Protein 1LV7 (pdb70)

GO terms:
  GO:0005886 plasma membrane (C, EXP)
  GO:0005515 protein binding (F, IPI)
  GO:0008270 zinc ion binding (F, IDA)
  GO:0004176 ATP-dependent peptidase activity (F, IDA)
  GO:0004222 metalloendopeptidase activity (F, IDA)
  GO:0006508 proteolysis (P, IDA)
  GO:0006508 proteolysis (P, EXP)
  GO:0006508 proteolysis (P, IMP)
  GO:0098796 membrane protein complex (C, IPI)

Radius of gyration: 20.51 Å; Cα contacts (8 Å, |Δi|>4): 452; chains: 1; bounding box: 36×56×59 Å

Solvent-accessible surface area: 13512 Å² total; per-residue (Å²): 119,35,74,78,51,152,148,105,18,33,43,99,86,9,22,4,32,84,142,7,33,135,109,0,48,82,3,9,79,1,2,137,88,18,103,146,72,184,58,2,28,0,0,0,0,24,5,34,113,25,6,27,28,52,64,0,0,64,0,0,2,4,40,7,158,21,39,8,12,20,0,37,6,20,84,129,149,172,131,30,54,8,11,4,28,64,86,0,106,78,14,0,99,86,0,67,153,38,32,46,0,0,0,3,2,56,128,2,60,14,3,0,123,107,90,25,104,82,162,44,23,50,174,43,80,84,46,55,0,5,67,23,3,8,82,21,0,73,47,18,145,16,99,36,0,3,0,0,0,0,20,2,51,146,16,126,98,4,33,86,31,1,46,145,112,8,38,3,65,65,89,10,107,1,35,83,22,93,76,180,10,18,44,68,7,0,111,82,66,8,212,222,34,67,68,13,144,84,27,56,9,37,88,2,0,186,37,0,92,45,9,2,18,54,54,0,28,76,0,5,88,32,0,34,100,47,4,70,191,35,140,115,209,47,5,24,42,73,11,4,106,95,0,33,84,109,39,99,164,68,203

Foldseek 3Di:
DKDWDPDAAAVVNAQFQPVLLVVCPVLLVCQLAVVPCVFAQEEEAAEDPFLCRVSVVSRSCRSNVFIEMEDEQPPDDPDRQGDAQVVLVVNLVVNLVRPPYEYEYPPLCQLQADDDPPPDDPPRRSRRRSVNLLVSLVPDPRSSNYYYYYYDNCVPNGNCSQCDPSHHVHYGYSYADALVSQLRLLCVLCVPAAADPQDDSSVLSVVDPPQHSRSSNQLSVQQSVVCVVVPHRHRYVVSSVVSSVVSVVVD

Secondary structure (DSSP, 8-state):
-EEE-SS---GGGS-S-HHHHHHTHHHHHHHH-GGG-----EEEEE--TTS-HHHHHHHHHHHHT--EEEE-S-SSTTS-----HHHHHHHHHHHHTT-SEEEEETTHHHHT---STTS--TT-HHHHHHHHHHHHHHT--SSS-EEEEEEES-TTTS-GGGGSTTSS-EEEE-----HHHHHHHHHHHHTTS-B-TT--HHHHHHT-TT--HHHHHHHHHHHHHHHHHTT-SSB-HHHHHHHHHHHTT--

Sequence (251 aa):
MLTEDQIKTTFADVAGCDEAKEEVAELVEYLREPSRFKIPKGVLMVGPPGTGKTLLAKAIAGEAKVPFFTISGSDFVEMFVGVGASR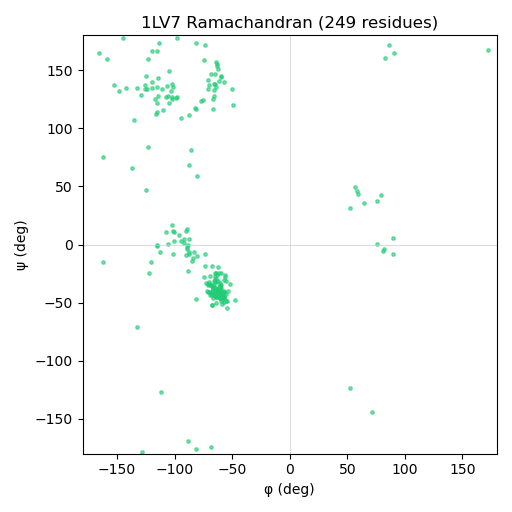VRDMFEQAKKAAPCIIFIDEIDAVGRQRGAGLGGGHDEREQTLNQMLVEMDGFEGNEGIIVIAATNRPDVLDPALLRPGRFDRQVVVGLPDVRGREQILKVHMRRVPLAPDIDAAIIARGTPGFSGADLANLVNEAALFAARGNKRVVSMVEFEKAKDKIMMGL

InterPro domains:
  IPR000642 Peptidase M41 [PF01434] (401-591)
  IPR003593 AAA+ ATPase domain [SM00382] (184-323)
  IPR003959 ATPase, AAA-type, core [PF00004] (188-320)
  IPR003960 ATPase, AAA-type, conserved site [PS00674] (291-309)
  IPR005936 ATP-dependent zinc metalloprotease, FtsH [MF_01458] (3-612)
  IPR005936 ATP-dependent zinc metalloprotease, FtsH [TIGR01241] (9-589)
  IPR011546 Peptidase M41, FtsH extracellular [PF06480] (5-93)
  IPR027417 P-loop containing nucleoside triphosphate hydrolase [G3DSA:3.40.50.300] (141-320)
  IPR027417 P-loop containing nucleoside triphosphate hydrolase [SSF52540] (141-391)
  IPR037219 Peptidase M41-like [G3DSA:1.20.58.760] (396-599)
  IPR037219 Peptidase M41-like [SSF140990] (402-602)
  IPR041569 AAA ATPase, AAA+ lid domain [PF17862] (343-387)

Nearest PDB structures (foldseek):
  1lv7-assembly1_A  TM=1.004E+00  e=1.047E-50  Escherichia coli
  6hec-assembly1_I  TM=8.607E-01  e=7.802E-23  Archaeoglobus fulgidus DSM 4304
  8usb-assembly1_F  TM=8.658E-01  e=1.279E-20  Homo sapiens
  7w38-assembly1_F  TM=8.459E-01  e=3.463E-20  Homo sapiens
  6fvt-assembly1_I  TM=8.380E-01  e=3.672E-20  Saccharomyces cerevisiae S288C

B-factor: mean 21.37, std 7.65, range [11.92, 50.0]

Structure (mmCIF, N/CA/C/O backbone):
data_1LV7
#
_entry.id   1LV7
#
_cell.length_a   53.152
_cell.length_b   53.152
_cell.length_c   189.066
_cell.angle_alpha   90.00
_cell.angle_beta   90.00
_cell.angle_gamma   90.00
#
_symmetry.space_group_name_H-M   'P 41 21 2'
#
loop_
_entity.id
_entity.type
_entity.pdbx_description
1 polymer FtsH
2 non-polymer 'SULFATE ION'
3 water water
#
loop_
_atom_site.group_PDB
_atom_site.id
_atom_site.type_symbol
_atom_site.label_atom_id
_atom_site.label_alt_id
_atom_site.label_comp_id
_atom_site.label_asym_id
_atom_site.label_entity_id
_atom_site.label_seq_id
_atom_site.pdbx_PDB_ins_code
_atom_site.Cartn_x
_atom_site.Cartn_y
_atom_site.Cartn_z
_atom_site.occupancy
_atom_site.B_iso_or_equiv
_atom_site.auth_seq_id
_atom_site.auth_comp_id
_atom_site.auth_asym_id
_atom_site.auth_atom_id
_atom_site.pdbx_PDB_model_num
ATOM 1 N N . MET A 1 1 ? 27.207 20.737 38.89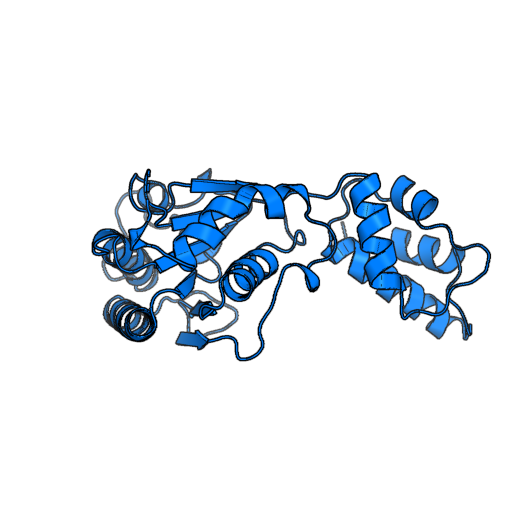5 1.00 17.25 144 MET A N 1
ATOM 2 C CA . MET A 1 1 ? 28.532 20.350 39.496 1.00 16.44 144 MET A CA 1
ATOM 3 C C . MET A 1 1 ? 28.355 19.460 40.692 1.00 15.82 144 MET A C 1
ATOM 4 O O . MET A 1 1 ? 27.394 19.627 41.443 1.00 17.23 144 MET A O 1
ATOM 9 N N . LEU A 1 2 ? 29.282 18.523 40.861 1.00 15.37 145 LEU A N 1
ATOM 10 C CA . LEU A 1 2 ? 29.359 17.648 42.042 1.00 15.80 145 LEU A CA 1
ATOM 11 C C . LEU A 1 2 ? 30.517 18.158 42.904 1.00 15.70 145 LEU A C 1
ATOM 12 O O . LEU A 1 2 ? 31.644 18.287 42.409 1.00 15.92 145 LEU A O 1
ATOM 17 N N . THR A 1 3 ? 30.233 18.510 44.144 1.00 15.30 146 THR A N 1
ATOM 18 C CA . THR A 1 3 ? 31.293 18.826 45.094 1.00 15.16 146 THR A CA 1
ATOM 19 C C . THR A 1 3 ? 31.278 17.799 46.227 1.00 15.12 146 THR A C 1
ATOM 20 O O . THR A 1 3 ? 30.326 17.065 46.398 1.00 15.87 146 THR A O 1
ATOM 24 N N . GLU A 1 4 ? 32.348 17.791 46.998 1.00 14.92 147 GLU A N 1
ATOM 25 C CA . GLU A 1 4 ? 32.494 16.927 48.184 1.00 14.29 147 GLU A CA 1
ATOM 26 C C . GLU A 1 4 ? 33.007 17.816 49.326 1.00 14.37 147 GLU A C 1
ATOM 27 O O . GLU A 1 4 ? 33.975 18.578 49.165 1.00 15.25 147 GLU A O 1
ATOM 33 N N . ASP A 1 5 ? 32.420 17.670 50.491 1.00 14.22 148 ASP A N 1
ATOM 34 C CA . ASP A 1 5 ? 32.883 18.346 51.699 1.00 14.29 148 ASP A CA 1
ATOM 35 C C . ASP A 1 5 ? 34.255 17.818 52.083 1.00 14.22 148 ASP A C 1
ATOM 36 O O . ASP A 1 5 ? 34.503 16.607 52.119 1.00 15.50 148 ASP A O 1
ATOM 41 N N . GLN A 1 6 ? 35.180 18.703 52.392 1.00 14.61 149 GLN A N 1
ATOM 42 C CA . GLN A 1 6 ? 36.527 18.336 52.712 1.00 14.65 149 GLN A CA 1
ATOM 43 C C . GLN A 1 6 ? 36.831 18.338 54.200 1.00 14.54 149 GLN A C 1
ATOM 44 O O . GLN A 1 6 ? 37.928 17.964 54.595 1.00 17.57 149 GLN A O 1
ATOM 50 N N . ILE A 1 7 ? 35.891 18.821 54.993 1.00 15.41 150 ILE A N 1
ATOM 51 C CA . ILE A 1 7 ? 35.988 18.801 56.444 1.00 16.88 150 ILE A CA 1
ATOM 52 C C . ILE A 1 7 ? 34.746 18.118 56.956 1.00 16.43 150 ILE A C 1
ATOM 53 O O . ILE A 1 7 ? 33.656 18.387 56.483 1.00 17.77 150 ILE A O 1
ATOM 58 N N . LYS A 1 8 ? 34.935 17.194 57.886 1.00 17.13 151 LYS A N 1
ATOM 59 C CA . LYS A 1 8 ? 33.831 16.437 58.478 1.00 17.23 151 LYS A CA 1
ATOM 60 C C . LYS A 1 8 ? 32.970 17.298 59.402 1.00 16.83 151 LYS A C 1
ATOM 61 O O . LYS A 1 8 ? 33.468 18.212 60.078 1.00 19.18 151 LYS A O 1
ATOM 71 N N . THR A 1 9 ? 31.659 17.066 59.348 1.00 15.45 152 THR A N 1
ATOM 72 C CA . THR A 1 9 ? 30.708 17.650 60.254 1.00 15.56 152 THR A CA 1
ATOM 73 C C . THR A 1 9 ? 30.104 16.493 61.049 1.00 15.28 152 THR A C 1
ATOM 74 O O . THR A 1 9 ? 29.788 15.452 60.458 1.00 15.64 152 THR A O 1
ATOM 78 N N . THR A 1 10 ? 29.971 16.661 62.349 1.00 16.22 153 THR A N 1
ATOM 79 C CA . THR A 1 10 ? 29.283 15.658 63.186 1.00 16.79 153 THR A CA 1
ATOM 80 C C . THR A 1 10 ? 28.232 16.359 64.008 1.00 15.57 153 THR A C 1
ATOM 81 O O . THR A 1 10 ? 28.045 17.564 63.925 1.00 15.84 153 THR A O 1
ATOM 85 N N . PHE A 1 11 ? 27.541 15.606 64.844 1.00 15.85 154 PHE A N 1
ATOM 86 C CA . PHE A 1 11 ? 26.522 16.203 65.690 1.00 15.76 154 PHE A CA 1
ATOM 87 C C . PHE A 1 11 ? 27.105 17.203 66.682 1.00 17.00 154 PHE A C 1
ATOM 88 O O . PHE A 1 11 ? 26.402 18.091 67.104 1.00 18.12 154 PHE A O 1
ATOM 96 N N . ALA A 1 12 ? 28.386 17.057 67.008 1.00 17.49 155 ALA A N 1
ATOM 97 C CA . ALA A 1 12 ? 29.081 18.015 67.866 1.00 18.55 155 ALA A CA 1
ATOM 98 C C . ALA A 1 12 ? 29.125 19.404 67.260 1.00 19.04 155 ALA A C 1
ATOM 99 O O . ALA A 1 12 ? 29.307 20.401 67.983 1.00 20.12 155 ALA A O 1
ATOM 101 N N . ASP A 1 13 ? 29.025 19.491 65.930 1.00 18.52 156 ASP A N 1
ATOM 102 C CA . ASP A 1 13 ? 29.071 20.784 65.219 1.00 19.80 156 ASP A CA 1
ATOM 103 C C . ASP A 1 13 ? 27.716 21.448 65.039 1.00 19.14 156 ASP A C 1
ATOM 104 O O . ASP A 1 13 ? 27.608 22.557 64.488 1.00 22.66 156 ASP A O 1
ATOM 109 N N . VAL A 1 14 ? 26.663 20.789 65.482 1.00 17.29 157 VAL A N 1
ATOM 110 C CA . VAL A 1 14 ? 25.286 21.246 65.295 1.00 18.34 157 VAL A CA 1
ATOM 111 C C . VAL A 1 14 ? 24.771 21.658 66.680 1.00 18.63 157 VAL A C 1
ATOM 112 O O . VAL A 1 14 ? 24.719 20.841 67.599 1.00 19.28 157 VAL A O 1
ATOM 116 N N . ALA A 1 15 ? 24.462 22.941 66.840 1.00 19.02 158 ALA A N 1
ATOM 117 C CA . ALA A 1 15 ? 23.921 23.450 68.101 1.00 19.21 158 ALA A CA 1
ATOM 118 C C . ALA A 1 15 ? 22.457 23.069 68.196 1.00 18.96 158 ALA A C 1
ATOM 119 O O . ALA A 1 15 ? 21.660 23.326 67.282 1.00 19.94 158 ALA A O 1
ATOM 121 N N . GLY A 1 16 ? 22.112 22.375 69.263 1.00 19.18 159 GLY A N 1
ATOM 122 C CA . GLY A 1 16 ? 20.744 21.980 69.473 1.00 20.49 159 GLY A CA 1
ATOM 123 C C . GLY A 1 16 ? 20.338 20.894 68.490 1.00 20.53 159 GLY A C 1
ATOM 124 O O . GLY A 1 16 ? 21.132 19.985 68.163 1.00 22.07 159 GLY A O 1
ATOM 125 N N . CYS A 1 17 ? 19.095 20.959 68.065 1.00 20.18 160 CYS A N 1
ATOM 126 C CA . CYS A 1 17 ? 18.514 19.973 67.138 1.00 20.73 160 CYS A CA 1
ATOM 127 C C . CYS A 1 17 ? 18.430 18.578 67.714 1.00 20.66 160 CYS A C 1
ATOM 128 O O . CYS A 1 17 ? 18.552 17.575 67.007 1.00 20.53 160 CYS A O 1
ATOM 132 N N . ASP A 1 18 ? 18.158 18.464 69.008 1.00 20.29 161 ASP A N 1
ATOM 133 C CA . ASP A 1 18 ? 18.261 17.148 69.648 1.00 20.67 161 ASP A CA 1
ATOM 134 C C . ASP A 1 18 ? 17.226 16.176 69.094 1.00 19.55 161 ASP A C 1
ATOM 135 O O . ASP A 1 18 ? 17.500 14.990 68.913 1.00 19.15 161 ASP A O 1
ATOM 140 N N . GLU A 1 19 ? 16.038 16.679 68.806 1.00 18.81 162 GLU A N 1
ATOM 141 C CA . GLU A 1 19 ? 14.938 15.822 68.342 1.00 19.54 162 GLU A CA 1
ATOM 142 C C . GLU A 1 19 ? 15.272 15.249 66.955 1.00 19.32 162 GLU A C 1
ATOM 143 O O . GLU A 1 19 ? 15.099 14.070 66.700 1.00 19.16 162 GLU A O 1
ATOM 149 N N . ALA A 1 20 ? 15.749 16.101 66.072 1.00 19.30 163 ALA A N 1
ATOM 150 C CA . ALA A 1 20 ? 16.035 15.657 64.700 1.00 18.38 163 ALA A CA 1
ATOM 151 C C . ALA A 1 20 ? 17.261 14.756 64.706 1.00 18.13 163 ALA A C 1
ATOM 152 O O . ALA A 1 20 ? 17.312 13.792 63.943 1.00 17.84 163 ALA A O 1
ATOM 154 N N . LYS A 1 21 ? 18.223 15.023 65.596 1.00 17.42 164 LYS A N 1
ATOM 155 C CA . LYS A 1 21 ? 19.402 14.151 65.715 1.00 17.42 164 LYS A CA 1
ATOM 156 C C . LYS A 1 21 ? 18.977 12.747 66.088 1.00 17.84 164 LYS A C 1
ATOM 157 O O . LYS A 1 21 ? 19.484 11.763 65.527 1.00 18.04 164 LYS A O 1
ATOM 163 N N . GLU A 1 22 ? 18.039 12.624 67.033 1.00 18.58 165 GLU A N 1
ATOM 164 C CA . GLU A 1 22 ? 17.470 11.310 67.363 1.00 19.35 165 GLU A CA 1
ATOM 165 C C . GLU A 1 22 ? 16.737 10.669 66.175 1.00 18.86 165 GLU A C 1
ATOM 166 O O . GLU A 1 22 ? 16.842 9.458 65.939 1.00 19.29 165 GLU A O 1
ATOM 172 N N . GLU A 1 23 ? 15.964 11.461 65.448 1.00 18.75 166 GLU A N 1
ATOM 173 C CA . GLU A 1 23 ? 15.139 10.945 64.353 1.00 19.55 166 GLU A CA 1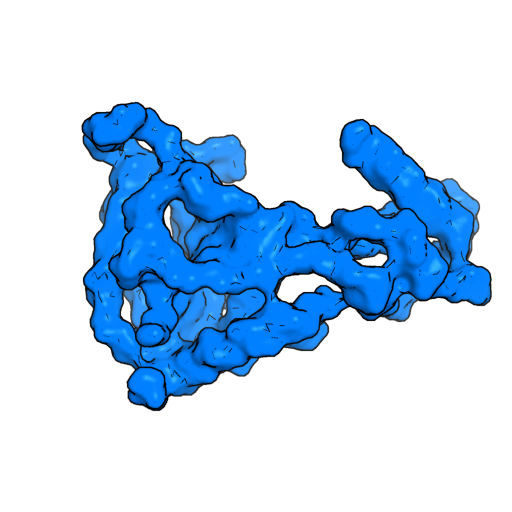
ATOM 174 C C . GLU A 1 23 ? 15.993 10.378 63.214 1.00 19.58 166 GLU A C 1
ATOM 175 O O . GLU A 1 23 ? 15.592 9.425 62.597 1.00 21.09 166 GLU A O 1
ATOM 185 N N . VAL A 1 24 ? 17.177 10.939 62.989 1.00 18.50 167 VAL A N 1
ATOM 186 C CA . VAL A 1 24 ? 18.039 10.488 61.896 1.00 18.13 167 VAL A CA 1
ATOM 187 C C . VAL A 1 24 ? 18.974 9.337 62.255 1.00 17.59 167 VAL A C 1
ATOM 188 O O . VAL A 1 24 ? 19.793 8.937 61.441 1.00 16.76 167 VAL A O 1
ATOM 192 N N . ALA A 1 25 ? 18.841 8.813 63.469 1.00 17.63 168 ALA A N 1
ATOM 193 C CA . ALA A 1 25 ? 19.647 7.675 63.942 1.00 18.84 168 ALA A CA 1
ATOM 194 C C . ALA A 1 25 ? 19.690 6.543 62.944 1.00 18.85 168 ALA A C 1
ATOM 195 O O . ALA A 1 25 ? 20.756 6.025 62.660 1.00 19.20 168 ALA A O 1
ATOM 197 N N . GLU A 1 26 ? 18.523 6.172 62.419 1.00 19.88 169 GLU A N 1
ATOM 198 C CA . GLU A 1 26 ? 18.338 5.077 61.477 1.00 20.87 169 GLU A CA 1
ATOM 199 C C . GLU A 1 26 ? 19.145 5.352 60.198 1.00 18.83 169 GLU A C 1
ATOM 200 O O . GLU A 1 26 ? 19.680 4.441 59.581 1.00 18.72 169 GLU A O 1
ATOM 206 N N . LEU A 1 27 ? 19.213 6.608 59.784 1.00 17.66 170 LEU A N 1
ATOM 207 C CA . LEU A 1 27 ? 19.933 6.987 58.564 1.00 17.89 170 LEU A CA 1
ATOM 208 C C . LEU A 1 27 ? 21.444 6.814 58.772 1.00 17.39 170 LEU A C 1
ATOM 209 O O . LEU A 1 27 ? 22.150 6.267 57.902 1.00 17.29 170 LEU A O 1
ATOM 214 N N . VAL A 1 28 ? 21.918 7.243 59.934 1.00 17.64 171 VAL A N 1
ATOM 215 C CA . VAL A 1 28 ? 23.316 7.067 60.298 1.00 17.49 171 VAL A CA 1
ATOM 216 C C . VAL A 1 28 ? 23.651 5.557 60.288 1.00 18.30 171 VAL A C 1
ATOM 217 O O . VAL A 1 28 ? 24.662 5.144 59.720 1.00 18.55 171 VAL A O 1
ATOM 221 N N . GLU A 1 29 ? 22.808 4.726 60.893 1.00 18.83 172 GLU A N 1
ATOM 222 C CA . GLU A 1 29 ? 23.086 3.287 60.940 1.00 19.79 172 GLU A CA 1
ATOM 223 C C . GLU A 1 29 ? 23.091 2.642 59.565 1.00 18.90 172 GLU A C 1
ATOM 224 O O . GLU A 1 29 ? 23.901 1.753 59.284 1.00 19.37 172 GLU A O 1
ATOM 234 N N . TYR A 1 30 ? 22.185 3.061 58.696 1.00 18.13 173 TYR A N 1
ATOM 235 C CA . TYR A 1 30 ? 22.160 2.542 57.334 1.00 18.13 173 TYR A CA 1
ATOM 236 C C . TYR A 1 30 ? 23.467 2.867 56.602 1.00 18.56 173 TYR A C 1
ATOM 237 O O . TYR A 1 30 ? 24.038 2.014 55.974 1.00 19.44 173 TYR A O 1
ATOM 246 N N . LEU A 1 31 ? 23.946 4.099 56.716 1.00 17.00 174 LEU A N 1
ATOM 247 C CA . LEU A 1 31 ? 25.181 4.523 56.034 1.00 16.59 174 LEU A CA 1
ATOM 248 C C . LEU A 1 31 ? 26.419 3.806 56.554 1.00 17.08 174 LEU A C 1
ATOM 249 O O . LEU A 1 31 ? 27.308 3.474 55.781 1.00 17.61 174 LEU A O 1
ATOM 254 N N . ARG A 1 32 ? 26.442 3.532 57.851 1.00 17.92 175 ARG A N 1
ATOM 255 C CA . ARG A 1 32 ? 27.522 2.778 58.490 1.00 17.58 175 ARG A CA 1
ATOM 256 C C . ARG A 1 32 ? 27.584 1.327 58.027 1.00 18.29 175 ARG A C 1
ATOM 257 O O . ARG A 1 32 ? 28.672 0.709 58.016 1.00 19.99 175 ARG A O 1
ATOM 271 N N . GLU A 1 33 ? 26.433 0.747 57.691 1.00 17.57 176 GLU A N 1
ATOM 272 C CA . GLU A 1 33 ? 26.369 -0.690 57.417 1.00 17.95 176 GLU A CA 1
ATOM 273 C C . GLU A 1 33 ? 25.088 -1.045 56.630 1.00 18.10 176 GLU A C 1
ATOM 274 O O . GLU A 1 33 ? 24.163 -1.578 57.200 1.00 17.93 176 GLU A O 1
ATOM 280 N N . PRO A 1 34 ? 25.039 -0.736 55.340 1.00 18.91 177 PRO A N 1
ATOM 281 C CA . PRO A 1 34 ? 23.806 -0.845 54.548 1.00 19.96 177 PRO A CA 1
ATOM 282 C C . PRO A 1 34 ? 23.271 -2.232 54.375 1.00 21.94 177 PRO A C 1
ATOM 283 O O . PRO A 1 34 ? 22.069 -2.429 54.245 1.00 22.13 177 PRO A O 1
ATOM 287 N N . SER A 1 35 ? 24.172 -3.191 54.379 1.00 22.15 178 SER A N 1
ATOM 288 C CA . SER A 1 35 ? 23.777 -4.567 54.145 1.00 24.41 178 SER A CA 1
ATOM 289 C C . SER A 1 35 ? 22.962 -5.092 55.324 1.00 25.80 178 SER A C 1
ATOM 290 O O . SER A 1 35 ? 22.150 -6.008 55.152 1.00 26.68 178 SER A O 1
ATOM 293 N N . ARG A 1 36 ? 23.179 -4.536 56.514 1.00 27.91 179 ARG A N 1
ATOM 294 C CA . ARG A 1 36 ? 22.404 -4.877 57.722 1.00 29.73 179 ARG A CA 1
ATOM 295 C C . ARG A 1 36 ? 20.898 -4.545 57.661 1.00 31.12 179 ARG A C 1
ATOM 296 O O . ARG A 1 36 ? 20.105 -5.168 58.367 1.00 31.75 179 ARG A O 1
ATOM 304 N N . PHE A 1 37 ? 20.520 -3.561 56.842 1.00 32.69 180 PHE A N 1
ATOM 305 C CA . PHE A 1 37 ? 19.114 -3.220 56.592 1.00 33.09 180 PHE A CA 1
ATOM 306 C C . PHE A 1 37 ? 18.489 -4.013 55.434 1.00 33.38 180 PHE A C 1
ATOM 307 O O . PHE A 1 37 ? 18.813 -5.186 55.195 1.00 34.55 180 PHE A O 1
ATOM 315 N N . LYS A 1 43 ? 11.009 0.912 54.961 1.00 34.19 186 LYS A N 1
ATOM 316 C CA . LYS A 1 43 ? 11.865 0.258 53.984 1.00 33.40 186 LYS A CA 1
ATOM 317 C C . LYS A 1 43 ? 13.230 0.953 53.903 1.00 32.55 186 LYS A C 1
ATOM 318 O O . LYS A 1 43 ? 13.535 1.849 54.684 1.00 33.13 186 LYS A O 1
ATOM 324 N N . ILE A 1 44 ? 14.062 0.515 52.962 1.00 31.36 187 ILE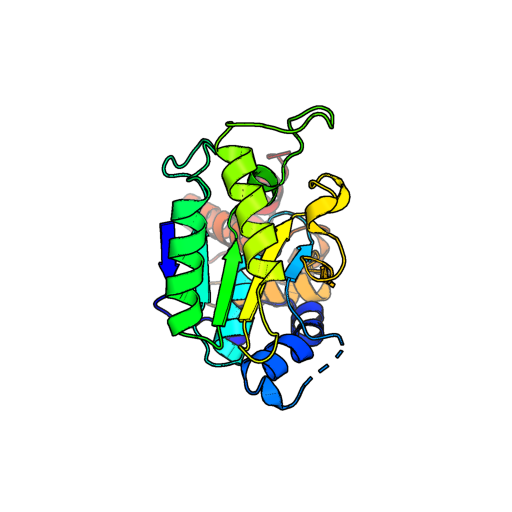 A N 1
ATOM 325 C CA . ILE A 1 44 ? 15.429 1.004 52.868 0.50 29.95 187 ILE A CA 1
ATOM 326 C C . ILE A 1 44 ? 15.373 2.498 52.540 1.00 28.93 187 ILE A C 1
ATOM 327 O O . ILE A 1 44 ? 14.570 2.924 51.738 1.00 28.58 187 ILE A O 1
ATOM 332 N N . PRO A 1 45 ? 16.183 3.309 53.205 1.00 28.69 188 PRO A N 1
ATOM 333 C CA . PRO A 1 45 ? 16.245 4.733 52.877 1.00 27.93 188 PRO A CA 1
ATOM 334 C C . PRO A 1 45 ? 16.818 4.984 51.478 1.00 27.00 188 PRO A C 1
ATOM 335 O O . PRO A 1 45 ? 17.732 4.248 51.047 1.00 28.18 188 PRO A O 1
ATOM 339 N N . LYS A 1 46 ? 16.219 5.910 50.747 1.00 25.34 189 LYS A N 1
ATOM 340 C CA . LYS A 1 46 ? 16.607 6.231 49.359 1.00 24.26 189 LYS A CA 1
ATOM 341 C C . LYS A 1 46 ? 16.703 7.761 49.292 1.00 22.80 189 LYS A C 1
ATOM 342 O O . LYS A 1 46 ? 17.783 8.318 49.187 1.00 24.79 189 LYS A O 1
ATOM 350 N N . GLY A 1 47 ? 15.573 8.444 49.353 1.00 19.81 190 GLY A N 1
ATOM 351 C CA . GLY A 1 47 ? 15.520 9.875 49.349 1.00 17.57 190 GLY A CA 1
ATOM 352 C C . GLY A 1 47 ? 14.866 10.379 50.629 1.00 16.23 190 GLY A C 1
ATOM 353 O O . GLY A 1 47 ? 13.856 9.836 51.102 1.00 15.69 190 GLY A O 1
ATOM 354 N N . VAL A 1 48 ? 15.485 11.396 51.213 1.00 14.89 191 VAL A N 1
ATOM 355 C CA . VAL A 1 48 ? 15.021 12.004 52.456 1.00 15.02 191 VAL A CA 1
ATOM 356 C C . VAL A 1 48 ? 14.944 13.512 52.260 1.00 15.58 191 VAL A C 1
ATOM 357 O O . VAL A 1 48 ? 15.898 14.152 51.796 1.00 15.66 191 VAL A O 1
ATOM 361 N N . LEU A 1 49 ? 13.801 14.092 52.595 1.00 15.06 192 LEU A N 1
ATOM 362 C CA . LEU A 1 49 ? 13.672 15.543 52.616 1.00 15.54 192 LEU A CA 1
ATOM 363 C C . LEU A 1 49 ? 13.739 16.009 54.051 1.00 16.03 192 LEU A C 1
ATOM 364 O O . LEU A 1 49 ? 12.957 15.531 54.894 1.00 17.20 192 LEU A O 1
ATOM 369 N N . MET A 1 50 ? 14.652 16.929 54.307 1.00 15.37 193 MET A N 1
ATOM 370 C CA . MET A 1 50 ? 14.699 17.683 55.564 1.00 15.58 193 MET A CA 1
ATOM 371 C C . MET A 1 50 ? 13.681 18.818 55.445 1.00 15.38 193 MET A C 1
ATOM 372 O O . MET A 1 50 ? 13.842 19.666 54.569 1.00 16.89 193 MET A O 1
ATOM 377 N N . VAL A 1 51 ? 12.658 18.818 56.277 1.00 14.05 194 VAL A N 1
ATOM 378 C CA . VAL A 1 51 ? 11.545 19.761 56.141 1.00 15.04 194 VAL A CA 1
ATOM 379 C C . VAL A 1 51 ? 11.495 20.692 57.334 1.00 15.27 194 VAL A C 1
ATOM 380 O O . VAL A 1 51 ? 11.348 20.257 58.468 1.00 15.79 194 VAL A O 1
ATOM 384 N N . GLY A 1 52 ? 11.588 21.980 57.048 1.00 14.97 195 GLY A N 1
ATOM 385 C CA . GLY A 1 52 ? 11.529 23.023 58.068 1.00 15.49 195 GLY A CA 1
ATOM 386 C C . GLY A 1 52 ? 11.848 24.373 57.479 1.00 16.42 195 GLY A C 1
ATOM 387 O O . GLY A 1 52 ? 12.299 24.499 56.322 1.00 16.02 195 GLY A O 1
ATOM 388 N N . PRO A 1 53 ? 11.569 25.417 58.247 1.00 15.77 196 PRO A N 1
ATOM 389 C CA . PRO A 1 53 ? 11.724 26.783 57.762 1.00 15.63 196 PRO A CA 1
ATOM 390 C C . PRO A 1 53 ? 13.170 27.206 57.658 1.00 16.02 196 PRO A C 1
ATOM 391 O O . PRO A 1 53 ? 14.070 26.493 58.110 1.00 15.93 196 PRO A O 1
ATOM 395 N N . PRO A 1 54 ? 13.437 28.366 57.072 1.00 16.61 197 PRO A N 1
ATOM 396 C CA . PRO A 1 54 ? 14.809 28.842 56.970 1.00 17.09 197 PRO A CA 1
ATOM 397 C C . PRO A 1 54 ? 15.512 28.955 58.325 1.00 16.79 197 PRO A C 1
ATOM 398 O O . PRO A 1 54 ? 14.914 29.358 59.328 1.00 17.14 197 PRO A O 1
ATOM 402 N N . GLY A 1 55 ? 16.770 28.560 58.339 1.00 15.79 198 GLY A N 1
ATOM 403 C CA . GLY A 1 55 ? 17.636 28.747 59.493 1.00 15.96 198 GLY A CA 1
ATOM 404 C C . GLY A 1 55 ? 17.671 27.656 60.521 1.00 15.91 198 GLY A C 1
ATOM 405 O O . GLY A 1 55 ? 18.289 27.822 61.576 1.00 16.39 198 GLY A O 1
ATOM 406 N N . THR A 1 56 ? 17.002 26.541 60.244 1.00 16.05 199 THR A N 1
ATOM 407 C CA . THR A 1 56 ? 16.969 25.439 61.220 1.00 15.83 199 THR A CA 1
ATOM 408 C C . THR A 1 56 ? 18.138 24.498 61.029 1.00 16.35 199 THR A C 1
ATOM 409 O O . THR A 1 56 ? 18.296 23.574 61.812 1.00 18.18 199 THR A O 1
ATOM 413 N N . GLY A 1 57 ? 18.999 24.758 60.054 1.00 16.14 200 GLY A N 1
ATOM 414 C CA . GLY A 1 57 ? 20.206 23.965 59.873 1.00 15.54 200 GLY A CA 1
ATOM 415 C C . GLY A 1 57 ? 19.974 22.623 59.162 1.00 15.06 200 GLY A C 1
ATOM 416 O O . GLY A 1 57 ? 20.515 21.602 59.539 1.00 16.24 200 GLY A O 1
ATOM 417 N N . LYS A 1 58 ? 19.169 22.645 58.117 1.00 15.50 201 LYS A N 1
ATOM 418 C CA . LYS A 1 58 ? 18.783 21.433 57.385 1.00 14.62 201 LYS A CA 1
ATOM 419 C C . LYS A 1 58 ? 19.937 20.808 56.641 1.00 15.34 201 LYS A C 1
ATOM 420 O O . LYS A 1 58 ? 20.192 19.574 56.791 1.00 15.49 201 LYS A O 1
ATOM 426 N N . THR A 1 59 ? 20.632 21.613 55.846 1.00 15.42 202 THR A N 1
ATOM 427 C CA . THR A 1 59 ? 21.792 21.120 55.131 1.00 15.45 202 THR A CA 1
ATOM 428 C C . THR A 1 59 ? 22.899 20.716 56.134 1.00 15.04 202 THR A C 1
ATOM 429 O O . THR A 1 59 ? 23.558 19.693 55.966 1.00 15.08 202 THR A O 1
ATOM 433 N N . LEU A 1 60 ? 23.059 21.506 57.200 1.00 15.19 203 LEU A N 1
ATOM 434 C CA . LEU A 1 60 ? 24.027 21.209 58.234 1.00 15.56 203 LEU A CA 1
ATOM 435 C C . LEU A 1 60 ? 23.767 19.844 58.866 1.00 15.46 203 LEU A C 1
ATOM 436 O O . LEU A 1 60 ? 24.699 19.062 59.052 1.00 15.89 203 LEU A O 1
ATOM 441 N N . LEU A 1 61 ? 22.515 19.532 59.162 1.00 14.39 204 LEU A N 1
ATOM 442 C CA . LEU A 1 61 ? 22.194 18.254 59.764 1.00 15.46 204 LEU A CA 1
ATOM 443 C C . LEU A 1 61 ? 22.520 17.132 58.789 1.00 15.01 204 LEU A C 1
ATOM 444 O O . LEU A 1 61 ? 23.005 16.077 59.196 1.00 15.23 204 LEU A O 1
ATOM 449 N N . ALA A 1 62 ? 22.225 17.332 57.501 1.00 14.46 205 ALA A N 1
ATOM 450 C CA . ALA A 1 62 ? 22.595 16.334 56.486 1.00 14.69 205 ALA A CA 1
ATOM 451 C C . ALA A 1 62 ? 24.096 16.032 56.476 1.00 14.65 205 ALA A C 1
ATOM 452 O O . ALA A 1 62 ? 24.508 14.861 56.414 1.00 15.25 205 ALA A O 1
ATOM 454 N N . LYS A 1 63 ? 24.908 17.096 56.518 1.00 15.53 206 LYS A N 1
ATOM 455 C CA . LYS A 1 63 ? 26.378 16.987 56.593 1.00 15.54 206 LYS A CA 1
ATOM 456 C C . LYS A 1 63 ? 26.749 16.202 57.851 1.00 14.93 206 LYS A C 1
ATOM 457 O O . LYS A 1 63 ? 27.642 15.350 57.832 1.00 13.89 206 LYS A O 1
ATOM 467 N N . ALA A 1 64 ? 26.050 16.472 58.953 1.00 14.94 207 ALA A N 1
ATOM 468 C CA . ALA A 1 64 ? 26.333 15.808 60.217 1.00 15.04 207 ALA A CA 1
ATOM 469 C C . ALA A 1 64 ? 26.031 14.320 60.188 1.00 14.50 207 ALA A C 1
ATOM 470 O O . ALA A 1 64 ? 26.710 13.533 60.818 1.00 14.64 207 ALA A O 1
ATOM 472 N N . ILE A 1 65 ? 24.966 13.907 59.513 1.00 14.05 208 ILE A N 1
ATOM 473 C CA . ILE A 1 65 ? 24.675 12.503 59.339 1.00 14.45 208 ILE A CA 1
ATOM 474 C C . ILE A 1 65 ? 25.878 11.814 58.700 1.00 14.06 208 ILE A C 1
ATOM 475 O O . ILE A 1 65 ? 26.313 10.721 59.118 1.00 13.95 208 ILE A O 1
ATOM 480 N N . ALA A 1 66 ? 26.386 12.418 57.635 1.00 13.84 209 ALA A N 1
ATOM 481 C CA . ALA A 1 66 ? 27.529 11.845 56.929 1.00 14.96 209 ALA A CA 1
ATOM 482 C C . ALA A 1 66 ? 28.736 11.699 57.845 1.00 14.01 209 ALA A C 1
ATOM 483 O O . ALA A 1 66 ? 29.385 10.648 57.827 1.00 14.96 209 ALA A O 1
ATOM 485 N N . GLY A 1 67 ? 29.023 12.717 58.672 1.00 15.44 210 GLY A N 1
ATOM 486 C CA . GLY A 1 67 ? 30.184 12.606 59.532 1.00 15.70 210 GLY A CA 1
ATOM 487 C C . GLY A 1 67 ? 29.966 11.633 60.676 1.00 15.61 210 GLY A C 1
ATOM 488 O O . GLY A 1 67 ? 30.902 10.928 61.073 1.00 16.59 210 GLY A O 1
ATOM 489 N N . GLU A 1 68 ? 28.737 11.535 61.191 1.00 15.54 211 GLU A N 1
ATOM 490 C CA . GLU A 1 68 ? 28.429 10.530 62.199 1.00 15.56 211 GLU A CA 1
ATOM 491 C C . GLU A 1 68 ? 28.671 9.120 61.655 1.00 15.58 211 GLU A C 1
ATOM 492 O O . GLU A 1 68 ? 29.160 8.226 62.374 1.00 16.96 211 GLU A O 1
ATOM 498 N N . ALA A 1 69 ? 28.349 8.928 60.366 1.00 15.84 212 ALA A N 1
ATOM 499 C CA . ALA A 1 69 ? 28.469 7.620 59.736 1.00 14.92 212 ALA A CA 1
ATOM 500 C C . ALA A 1 69 ? 29.871 7.368 59.145 1.00 15.79 212 ALA A C 1
ATOM 501 O O . ALA A 1 69 ? 30.127 6.284 58.694 1.00 16.55 212 ALA A O 1
ATOM 503 N N . LYS A 1 70 ? 30.714 8.402 59.132 1.00 15.25 213 LYS A N 1
ATOM 504 C CA . LYS A 1 70 ? 32.033 8.387 58.511 1.00 16.49 213 LYS A CA 1
ATOM 505 C C . LYS A 1 70 ? 31.979 8.056 57.029 1.00 15.44 213 LYS A C 1
ATOM 506 O O . LYS A 1 70 ? 32.723 7.234 56.529 1.00 16.82 213 LYS A O 1
ATOM 516 N N . VAL A 1 71 ? 31.053 8.710 56.337 1.00 15.04 214 VAL A N 1
ATOM 517 C CA . VAL A 1 71 ? 30.935 8.575 54.875 1.00 14.26 214 VAL A CA 1
ATOM 518 C C . VAL A 1 71 ? 31.042 9.943 54.211 1.00 13.35 214 VAL A C 1
ATOM 519 O O . VAL A 1 71 ? 30.814 10.983 54.843 1.00 14.89 214 VAL A O 1
ATOM 523 N N . PRO A 1 72 ? 31.364 9.972 52.921 1.00 13.81 215 PRO A N 1
ATOM 524 C CA . PRO A 1 72 ? 31.402 11.249 52.210 1.00 14.70 215 PRO A CA 1
ATOM 525 C C . PRO A 1 72 ? 30.091 11.956 52.158 1.00 13.78 215 PRO A C 1
ATOM 526 O O . PRO A 1 72 ? 29.027 11.332 52.082 1.00 14.94 215 PRO A O 1
ATOM 530 N N . PHE A 1 73 ? 30.154 13.284 52.091 1.00 13.56 216 PHE A N 1
ATOM 531 C CA . PHE A 1 73 ? 29.031 14.166 51.834 1.00 14.09 216 PHE A CA 1
ATOM 532 C C . PHE A 1 73 ? 29.296 14.887 50.521 1.00 14.06 216 PHE A C 1
ATOM 533 O O . PHE A 1 73 ? 30.248 15.686 50.407 1.00 15.75 216 PHE A O 1
ATOM 541 N N . PHE A 1 74 ? 28.470 14.557 49.526 1.00 14.62 217 PHE A N 1
ATOM 542 C CA . PHE A 1 74 ? 28.476 15.170 48.205 1.00 14.42 217 PHE A CA 1
ATOM 543 C C . PHE A 1 74 ? 27.321 16.103 48.041 1.00 14.40 217 PHE A C 1
ATOM 544 O O . PHE A 1 74 ? 26.237 15.879 48.572 1.00 15.86 217 PHE A O 1
ATOM 552 N N . THR A 1 75 ? 27.507 17.144 47.237 1.00 14.35 218 THR A N 1
ATOM 553 C CA . THR A 1 75 ? 26.446 18.038 46.816 1.00 15.01 218 THR A CA 1
ATOM 554 C C . THR A 1 75 ? 26.374 18.100 45.305 1.00 15.66 218 THR A C 1
ATOM 555 O O . THR A 1 75 ? 27.367 18.260 44.645 1.00 15.88 218 THR A O 1
ATOM 559 N N . ILE A 1 76 ? 25.160 17.997 44.790 1.00 15.51 219 ILE A N 1
ATOM 560 C CA . ILE A 1 76 ? 24.866 18.230 43.381 1.00 15.85 219 ILE A CA 1
ATOM 561 C C . ILE A 1 76 ? 24.176 19.549 43.194 1.00 16.62 219 ILE A C 1
ATOM 562 O O . ILE A 1 76 ? 23.160 19.838 43.823 1.00 17.47 219 ILE A O 1
ATOM 567 N N . SER A 1 77 ? 24.727 20.344 42.287 1.00 17.18 220 SER A N 1
ATOM 568 C CA . SER A 1 77 ? 24.178 21.609 41.848 1.00 17.21 220 SER A CA 1
ATOM 569 C C . SER A 1 77 ? 23.629 21.398 40.442 1.00 17.52 220 SER A C 1
ATOM 570 O O . SER A 1 77 ? 24.271 20.794 39.604 1.00 17.91 220 SER A O 1
ATOM 573 N N . GLY A 1 78 ? 22.447 21.947 40.207 1.00 16.12 221 GLY A N 1
ATOM 574 C CA . GLY A 1 78 ? 21.765 21.862 38.915 1.00 16.08 221 GLY A CA 1
ATOM 575 C C . GLY A 1 78 ? 21.842 23.107 38.072 1.00 15.30 221 GLY A C 1
ATOM 576 O O . GLY A 1 78 ? 21.055 23.214 37.128 1.00 15.33 221 GLY A O 1
ATOM 577 N N . SER A 1 79 ? 22.751 24.019 38.376 1.00 16.09 222 SER A N 1
ATOM 578 C CA . SER A 1 79 ? 22.921 25.203 37.562 1.00 14.43 222 SER A CA 1
ATOM 579 C C . SER A 1 79 ? 24.342 25.722 37.648 1.00 15.17 222 SER A C 1
ATOM 580 O O . SER A 1 79 ? 24.885 25.851 38.748 1.00 17.32 222 SER A O 1
ATOM 583 N N . ASP A 1 80 ? 24.899 26.122 36.511 1.00 15.32 223 ASP A N 1
ATOM 584 C CA . ASP A 1 80 ? 26.245 26.705 36.506 1.00 14.50 223 ASP A CA 1
ATOM 585 C C . ASP A 1 80 ? 26.249 28.180 36.907 1.00 14.29 223 ASP A C 1
ATOM 586 O O . ASP A 1 80 ? 27.318 28.735 37.107 1.00 15.25 223 ASP A O 1
ATOM 591 N N . PHE A 1 81 ? 25.068 28.810 37.004 1.00 13.82 224 PHE A N 1
ATOM 592 C CA . PHE A 1 81 ? 24.927 30.217 37.288 1.00 14.09 224 PHE A CA 1
ATOM 593 C C . PHE A 1 81 ? 24.323 30.349 38.670 1.00 14.80 224 PHE A C 1
ATOM 594 O O . PHE A 1 81 ? 23.310 29.682 38.985 1.00 15.56 224 PHE A O 1
ATOM 602 N N . VAL A 1 82 ? 24.883 31.231 39.499 1.00 15.53 225 VAL A N 1
ATOM 603 C CA . VAL A 1 82 ? 24.595 31.113 40.930 1.00 16.96 225 VAL A CA 1
ATOM 604 C C . VAL A 1 82 ? 23.295 31.771 41.403 1.00 17.81 225 VAL A C 1
ATOM 605 O O . VAL A 1 82 ? 22.880 31.545 42.547 1.00 20.72 225 VAL A O 1
ATOM 609 N N . GLU A 1 83 ? 22.671 32.573 40.547 1.00 17.33 226 GLU A N 1
ATOM 610 C CA . GLU A 1 83 ? 21.470 33.353 40.893 1.00 18.08 226 GLU A CA 1
ATOM 611 C C . GLU A 1 83 ? 20.245 32.921 40.093 1.00 18.24 226 GLU A C 1
ATOM 612 O O . GLU A 1 83 ? 19.185 33.509 40.248 1.00 20.98 226 GLU A O 1
ATOM 618 N N . MET A 1 84 ? 20.415 31.930 39.212 1.00 17.51 227 MET A N 1
ATOM 619 C CA . MET A 1 84 ? 19.336 31.486 38.349 1.00 17.92 227 MET A CA 1
ATOM 620 C C . MET A 1 84 ? 19.481 30.025 38.063 1.00 16.38 227 MET A C 1
ATOM 621 O O . MET A 1 84 ? 20.576 29.592 37.692 1.00 18.75 227 MET A O 1
ATOM 626 N N . PHE A 1 85 ? 18.385 29.263 38.203 1.00 16.53 228 PHE A N 1
ATOM 627 C CA . PHE A 1 85 ? 18.402 27.840 37.958 1.00 15.18 228 PHE A CA 1
ATOM 628 C C . PHE A 1 85 ? 18.118 27.590 36.465 1.00 14.50 228 PHE A C 1
ATOM 629 O O . PHE A 1 85 ? 17.001 27.803 35.986 1.00 14.76 228 PHE A O 1
ATOM 637 N N . VAL A 1 86 ? 19.121 27.117 35.735 1.00 14.59 229 VAL A N 1
ATOM 638 C CA . VAL A 1 86 ? 18.965 26.863 34.301 1.00 14.02 229 VAL A CA 1
ATOM 639 C C . VAL A 1 86 ? 19.085 25.396 33.910 1.00 13.46 229 VAL A C 1
ATOM 640 O O . VAL A 1 86 ? 18.951 25.045 32.741 1.00 14.13 229 VAL A O 1
ATOM 644 N N . GLY A 1 87 ? 19.346 24.543 34.890 1.00 13.67 230 GLY A N 1
ATOM 645 C CA . GLY A 1 87 ? 19.522 23.127 34.591 1.00 14.17 230 GLY A CA 1
ATOM 646 C C . GLY A 1 87 ? 20.933 22.817 34.127 1.00 14.63 230 GLY A C 1
ATOM 647 O O . GLY A 1 87 ? 21.637 23.683 33.660 1.00 16.54 230 GLY A O 1
ATOM 648 N N . VAL A 1 88 ? 21.325 21.543 34.216 1.00 15.22 231 VAL A N 1
ATOM 649 C CA . VAL A 1 88 ? 22.554 21.027 33.611 1.00 15.30 231 VAL A CA 1
ATOM 650 C C . VAL A 1 88 ? 22.315 19.914 32.603 1.00 15.83 231 VAL A C 1
ATOM 651 O O . VAL A 1 88 ? 23.233 19.583 31.839 1.00 16.28 231 VAL A O 1
ATOM 655 N N . GLY A 1 89 ? 21.106 19.343 32.616 1.00 15.78 232 GLY A N 1
ATOM 656 C CA . GLY A 1 89 ? 20.725 18.296 31.667 1.00 15.59 232 GLY A CA 1
ATOM 657 C C . GLY A 1 89 ? 21.023 16.890 32.141 1.00 15.73 232 GLY A C 1
ATOM 658 O O . GLY A 1 89 ? 21.728 16.674 33.139 1.00 16.68 232 GLY A O 1
ATOM 659 N N . ALA A 1 90 ? 20.400 15.945 31.431 1.00 15.78 233 ALA A N 1
ATOM 660 C CA . ALA A 1 90 ? 20.394 14.547 31.866 1.00 16.03 233 ALA A CA 1
ATOM 661 C C . ALA A 1 90 ? 21.794 13.952 31.913 1.00 15.65 233 ALA A C 1
ATOM 662 O O . ALA A 1 90 ? 22.120 13.206 32.843 1.00 15.15 233 ALA A O 1
ATOM 664 N N . SER A 1 91 ? 22.614 14.223 30.898 1.00 15.89 234 SER A N 1
ATOM 665 C CA . SER A 1 91 ? 23.942 13.626 30.844 1.00 15.91 234 SER A CA 1
ATOM 666 C C . SER A 1 91 ? 24.823 14.059 32.015 1.00 16.23 234 SER A C 1
ATOM 667 O O . SER A 1 91 ? 25.519 13.241 32.634 1.00 15.77 234 SER A O 1
ATOM 670 N N . ARG A 1 92 ? 24.800 15.352 32.326 1.00 15.20 235 ARG A N 1
ATOM 671 C CA . ARG A 1 92 ? 25.539 15.820 33.453 1.00 16.27 235 ARG A CA 1
ATOM 672 C C . ARG A 1 92 ? 25.050 15.260 34.792 1.00 15.86 235 ARG A C 1
ATOM 673 O O . ARG A 1 92 ? 25.877 14.990 35.652 1.00 15.52 235 ARG A O 1
ATOM 681 N N . VAL A 1 93 ? 23.742 15.128 34.963 1.00 14.90 236 VAL A N 1
ATOM 682 C CA . VAL A 1 93 ? 23.190 14.492 36.172 1.00 15.14 236 VAL A CA 1
ATOM 683 C C . VAL A 1 93 ? 23.694 13.062 36.280 1.00 14.55 236 VAL A C 1
ATOM 684 O O . VAL A 1 93 ? 24.164 12.635 37.328 1.00 15.59 236 VAL A O 1
ATOM 688 N N . ARG A 1 94 ? 23.601 12.309 35.192 1.00 14.90 237 ARG A N 1
ATOM 689 C CA . ARG A 1 94 ? 24.114 10.940 35.164 1.00 15.96 237 ARG A CA 1
ATOM 690 C C . ARG A 1 94 ? 25.604 10.894 35.594 1.00 15.96 237 ARG A C 1
ATOM 691 O O . ARG A 1 94 ? 25.995 10.037 36.393 1.00 17.49 237 ARG A O 1
ATOM 699 N N . ASP A 1 95 ? 26.417 11.755 35.020 1.00 16.37 238 ASP A N 1
ATOM 700 C CA . ASP A 1 95 ? 27.847 11.788 35.339 1.00 16.51 238 ASP A CA 1
ATOM 701 C C . ASP A 1 95 ? 28.099 12.096 36.823 1.00 16.53 238 ASP A C 1
ATOM 702 O O . ASP A 1 95 ? 28.966 11.489 37.439 1.00 17.60 238 ASP A O 1
ATOM 707 N N . MET A 1 96 ? 27.339 13.015 37.395 1.00 15.41 239 MET A N 1
ATOM 708 C CA . MET A 1 96 ? 27.478 13.355 38.802 1.00 15.60 239 MET A CA 1
ATOM 709 C C . MET A 1 96 ? 27.085 12.156 39.683 1.00 15.96 239 MET A C 1
ATOM 710 O O . MET A 1 96 ? 27.818 11.828 40.638 1.00 15.73 239 MET A O 1
ATOM 715 N N . PHE A 1 97 ? 25.990 11.456 39.365 1.00 16.49 240 PHE A N 1
ATOM 716 C CA . PHE A 1 97 ? 25.616 10.297 40.188 1.00 16.44 240 PHE A CA 1
ATOM 717 C C . PHE A 1 97 ? 26.636 9.177 40.039 1.00 17.11 240 PHE A C 1
ATOM 718 O O . PHE A 1 97 ? 26.975 8.533 41.012 1.00 17.59 240 PHE A O 1
ATOM 726 N N . GLU A 1 98 ? 27.189 9.007 38.838 1.00 17.34 241 GLU A N 1
ATOM 727 C CA . GLU A 1 98 ? 28.123 7.905 38.577 1.00 19.00 241 GLU A CA 1
ATOM 728 C C . GLU A 1 98 ? 29.382 8.169 39.409 1.00 18.29 241 GLU A C 1
ATOM 729 O O . GLU A 1 98 ? 29.963 7.234 39.995 1.00 19.61 241 GLU A O 1
ATOM 735 N N . GLN A 1 99 ? 29.835 9.401 39.465 1.00 18.99 242 GLN A N 1
ATOM 736 C CA . GLN A 1 99 ? 31.028 9.674 40.205 1.00 18.62 242 GLN A CA 1
ATOM 737 C C . GLN A 1 99 ? 30.827 9.564 41.725 1.00 18.25 242 GLN A C 1
ATOM 738 O O . GLN A 1 99 ? 31.690 8.998 42.419 1.00 18.94 242 GLN A O 1
ATOM 748 N N . ALA A 1 100 ? 29.694 10.049 42.234 1.00 16.78 243 ALA A N 1
ATOM 749 C CA . ALA A 1 100 ? 29.423 9.924 43.665 1.00 17.01 243 ALA A CA 1
ATOM 750 C C . ALA A 1 100 ? 29.260 8.463 44.079 1.00 18.65 243 ALA A C 1
ATOM 751 O O . ALA A 1 100 ? 29.701 8.070 45.163 1.00 19.19 243 ALA A O 1
ATOM 753 N N . LYS A 1 101 ? 28.631 7.664 43.209 1.00 19.60 244 LYS A N 1
ATOM 754 C CA . LYS A 1 101 ? 28.376 6.260 43.526 1.00 21.11 244 LYS A CA 1
ATOM 755 C C . LYS A 1 101 ? 29.680 5.463 43.668 1.00 20.76 244 LYS A C 1
ATOM 756 O O . LYS A 1 101 ? 29.710 4.464 44.429 1.00 22.23 244 LYS A O 1
ATOM 762 N N . LYS A 1 102 ? 30.776 5.921 43.030 1.00 21.16 245 LYS A N 1
ATOM 763 C CA . LYS A 1 102 ? 32.106 5.327 43.198 1.00 21.80 245 LYS A CA 1
ATOM 764 C C . LYS A 1 102 ? 32.532 5.299 44.652 1.00 21.25 245 LYS A C 1
ATOM 765 O O . LYS A 1 102 ? 33.290 4.407 45.074 1.00 22.15 245 LYS A O 1
ATOM 771 N N . ALA A 1 103 ? 32.016 6.241 45.425 1.00 19.26 246 ALA A N 1
ATOM 772 C CA . ALA A 1 103 ? 32.429 6.443 46.791 1.00 18.86 246 ALA A CA 1
ATOM 773 C C . ALA A 1 103 ? 31.401 5.993 47.818 1.00 18.04 246 ALA A C 1
ATOM 774 O O . ALA A 1 103 ? 31.541 6.286 49.006 1.00 19.54 246 ALA A O 1
ATOM 776 N N . ALA A 1 104 ? 30.371 5.283 47.393 1.00 17.37 247 ALA A N 1
ATOM 777 C CA . ALA A 1 104 ? 29.368 4.824 48.328 1.00 16.85 247 ALA A CA 1
ATOM 778 C C . ALA A 1 104 ? 29.977 3.861 49.320 1.00 15.87 247 ALA A C 1
ATOM 779 O O . ALA A 1 104 ? 30.958 3.143 48.988 1.00 17.91 247 ALA A O 1
ATOM 781 N N . PRO A 1 105 ? 29.384 3.694 50.489 1.00 15.05 248 PRO A N 1
ATOM 782 C CA . PRO A 1 105 ? 28.257 4.471 50.996 1.00 15.14 248 PRO A CA 1
ATOM 783 C C . PRO A 1 105 ? 28.520 5.950 51.133 1.00 14.97 248 PRO A C 1
ATOM 784 O O . PRO A 1 105 ? 29.623 6.336 51.483 1.00 14.48 248 PRO A O 1
ATOM 788 N N . CYS A 1 106 ? 27.510 6.779 50.884 1.00 14.77 249 CYS A N 1
ATOM 789 C CA . CYS A 1 106 ? 27.694 8.231 50.895 1.00 14.04 249 CYS A CA 1
ATOM 790 C C . CYS A 1 106 ? 26.351 8.948 50.938 1.00 14.24 249 CYS A C 1
ATOM 791 O O . CYS A 1 106 ? 25.317 8.314 50.634 1.00 13.55 249 CYS A O 1
ATOM 794 N N . ILE A 1 107 ? 26.357 10.251 51.260 1.00 14.10 250 ILE A N 1
ATOM 795 C CA . ILE A 1 107 ? 25.187 11.108 51.079 1.00 14.43 250 ILE A CA 1
ATOM 796 C C . ILE A 1 107 ? 25.389 11.930 49.824 1.00 14.75 250 ILE A C 1
ATOM 797 O O . ILE A 1 107 ? 26.469 12.457 49.593 1.00 15.42 250 ILE A O 1
ATOM 802 N N . ILE A 1 108 ? 24.328 12.018 49.025 1.00 14.97 251 ILE A N 1
ATOM 803 C CA . ILE A 1 108 ? 24.270 12.918 47.882 1.00 15.34 251 ILE A CA 1
ATOM 804 C C . ILE A 1 108 ? 23.167 13.946 48.180 1.00 14.96 251 ILE A C 1
ATOM 805 O O . ILE A 1 108 ? 21.999 13.614 48.252 1.00 15.99 251 ILE A O 1
ATOM 810 N N . PHE A 1 109 ? 23.552 15.203 48.346 1.00 14.37 252 PHE A N 1
ATOM 811 C CA . PHE A 1 109 ? 22.614 16.268 48.701 1.00 14.73 252 PHE A CA 1
ATOM 812 C C . PHE A 1 109 ? 22.304 17.072 47.455 1.00 14.68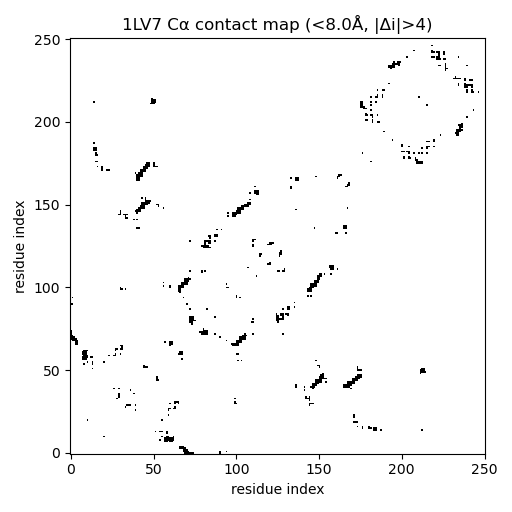 252 PHE A C 1
ATOM 813 O O . PHE A 1 109 ? 23.213 17.511 46.769 1.00 16.11 252 PHE A O 1
ATOM 821 N N . ILE A 1 110 ? 21.022 17.240 47.147 1.00 15.41 253 ILE A N 1
ATOM 822 C CA . ILE A 1 110 ? 20.578 18.011 45.976 1.00 15.77 253 ILE A CA 1
ATOM 823 C C . ILE A 1 110 ? 20.299 19.419 46.429 1.00 15.42 253 ILE A C 1
ATOM 824 O O . ILE A 1 110 ? 19.347 19.677 47.144 1.00 17.05 253 ILE A O 1
ATOM 829 N N . ASP A 1 111 ? 21.144 20.342 46.028 1.00 16.84 254 ASP A N 1
ATOM 830 C CA . ASP A 1 111 ? 20.976 21.722 46.343 1.00 17.94 254 ASP A CA 1
ATOM 831 C C . ASP A 1 111 ? 19.757 22.344 45.728 1.00 17.43 254 ASP A C 1
ATOM 832 O O . ASP A 1 111 ? 19.418 22.079 44.582 1.00 17.75 254 ASP A O 1
ATOM 840 N N . GLU A 1 112 ? 19.073 23.163 46.521 1.00 17.66 255 GLU A N 1
ATOM 841 C CA . GLU A 1 112 ? 17.973 23.960 46.027 1.00 17.76 255 GLU A CA 1
ATOM 842 C C . GLU A 1 112 ? 16.865 23.146 45.369 1.00 16.48 255 GLU A C 1
ATOM 843 O O . GLU A 1 112 ? 16.413 23.436 44.261 1.00 17.24 255 GLU A O 1
ATOM 849 N N . ILE A 1 113 ? 16.425 22.098 46.064 1.00 16.25 256 ILE A N 1
ATOM 850 C CA . ILE A 1 113 ? 15.305 21.299 45.534 1.00 15.85 256 ILE A CA 1
ATOM 851 C C . ILE A 1 113 ? 14.046 22.134 45.249 1.00 16.40 256 ILE A C 1
ATOM 852 O O . ILE A 1 113 ? 13.266 21.779 44.374 1.00 15.75 256 ILE A O 1
ATOM 857 N N . ASP A 1 114 ? 13.855 23.258 45.949 1.00 16.29 257 ASP A N 1
ATOM 858 C CA . ASP A 1 114 ? 12.698 24.093 45.668 1.00 16.65 257 ASP A CA 1
ATOM 859 C C . ASP A 1 114 ? 12.711 24.590 44.225 1.00 17.48 257 ASP A C 1
ATOM 860 O O . ASP A 1 114 ? 11.665 24.687 43.585 1.00 18.68 257 ASP A O 1
ATOM 865 N N . ALA A 1 115 ? 13.899 24.866 43.713 1.00 16.94 258 ALA A N 1
ATOM 866 C CA . ALA A 1 115 ? 13.996 25.296 42.316 1.00 17.56 258 ALA A CA 1
ATOM 867 C C . ALA A 1 115 ? 13.972 24.127 41.347 1.00 16.65 258 ALA A C 1
ATOM 868 O O . ALA A 1 115 ? 13.250 24.132 40.358 1.00 17.44 258 ALA A O 1
ATOM 870 N N . VAL A 1 116 ? 14.767 23.117 41.667 1.00 16.70 259 VAL A N 1
ATOM 871 C CA . VAL A 1 116 ? 14.875 21.929 40.811 1.00 18.17 259 VAL A CA 1
ATOM 872 C C . VAL A 1 116 ? 13.508 21.266 40.618 1.00 17.19 259 VAL A C 1
ATOM 873 O O . VAL A 1 116 ? 13.134 20.867 39.507 1.00 18.58 259 VAL A O 1
ATOM 877 N N . GLY A 1 117 ? 12.740 21.198 41.705 1.00 16.61 260 GLY A N 1
ATOM 878 C CA . GLY A 1 117 ? 11.460 20.545 41.728 1.00 16.98 260 GLY A CA 1
ATOM 879 C C . GLY A 1 117 ? 10.274 21.450 41.534 1.00 17.67 260 GLY A C 1
ATOM 880 O O . GLY A 1 117 ? 9.129 21.019 41.721 1.00 18.03 260 GLY A O 1
ATOM 881 N N . ARG A 1 118 ? 10.515 22.723 41.199 1.00 17.72 261 ARG A N 1
ATOM 882 C CA . ARG A 1 118 ? 9.424 23.632 40.950 1.00 18.83 261 ARG A CA 1
ATOM 883 C C . ARG A 1 118 ? 8.599 23.120 39.773 1.00 19.43 261 ARG A C 1
ATOM 884 O O . ARG A 1 118 ? 9.140 22.614 38.784 1.00 19.32 261 ARG A O 1
ATOM 898 N N . GLN A 1 119 ? 7.276 23.267 39.879 1.00 18.81 262 GLN A N 1
ATOM 899 C CA . GLN A 1 119 ? 6.324 22.878 38.829 1.00 20.27 262 GLN A CA 1
ATOM 900 C C . GLN A 1 119 ? 6.229 23.963 37.793 1.00 21.20 262 GLN A C 1
ATOM 901 O O . GLN A 1 119 ? 5.814 25.087 38.086 1.00 23.31 262 GLN A O 1
ATOM 907 N N . ARG A 1 120 ? 6.615 23.602 36.559 1.00 23.12 263 ARG A N 1
ATOM 908 C CA . ARG A 1 120 ? 6.672 24.540 35.430 1.00 24.57 263 ARG A CA 1
ATOM 909 C C . ARG A 1 120 ? 5.824 24.186 34.187 1.00 25.50 263 ARG A C 1
ATOM 910 O O . ARG A 1 120 ? 5.470 25.056 33.405 1.00 27.68 263 ARG A O 1
ATOM 918 N N . GLY A 1 121 ? 5.482 22.943 33.937 1.00 25.32 264 GLY A N 1
ATOM 919 C CA . GLY A 1 121 ? 4.726 22.701 32.688 1.00 24.14 264 GLY A CA 1
ATOM 920 C C . GLY A 1 121 ? 3.198 22.721 32.580 1.00 23.98 264 GLY A C 1
ATOM 921 O O . GLY A 1 121 ? 2.672 22.322 31.564 1.00 23.08 264 GLY A O 1
ATOM 922 N N . ALA A 1 122 ? 2.489 23.205 33.607 1.00 23.20 265 ALA A N 1
ATOM 923 C CA . ALA A 1 122 ? 1.036 23.110 33.672 1.00 23.23 265 ALA A CA 1
ATOM 924 C C . ALA A 1 122 ? 0.556 21.658 33.460 1.00 22.97 265 ALA A C 1
ATOM 925 O O . ALA A 1 122 ? -0.556 21.402 32.964 1.00 24.01 265 ALA A O 1
ATOM 927 N N . GLY A 1 123 ? 1.384 20.713 33.887 1.00 22.92 266 GLY A N 1
ATOM 928 C CA . GLY A 1 123 ? 1.075 19.296 33.774 1.00 22.60 266 GLY A CA 1
ATOM 929 C C . GLY 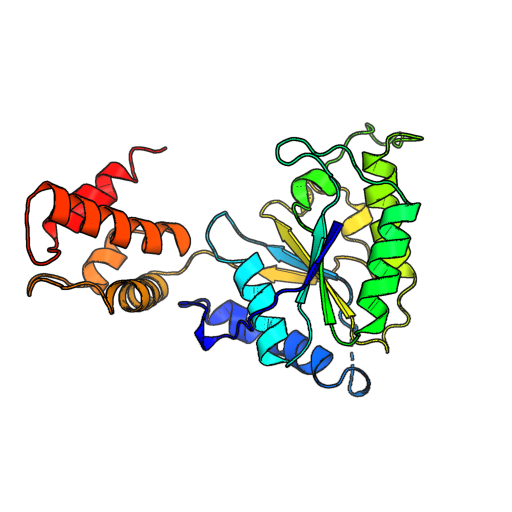A 1 123 ? 1.371 18.731 32.393 1.00 21.84 266 GLY A C 1
ATOM 930 O O . GLY A 1 123 ? 1.194 17.523 32.166 1.00 22.80 266 GLY A O 1
ATOM 931 N N . LEU A 1 124 ? 1.783 19.589 31.456 1.00 19.03 267 LEU A N 1
ATOM 932 C CA . LEU A 1 124 ? 2.023 19.127 30.085 1.00 16.36 267 LEU A CA 1
ATOM 933 C C . LEU A 1 124 ? 3.457 18.695 29.817 1.00 15.23 267 LEU A C 1
ATOM 934 O O . LEU A 1 124 ? 3.760 18.288 28.683 1.00 15.37 267 LEU A O 1
ATOM 939 N N . GLY A 1 125 ? 4.306 18.760 30.825 1.00 15.08 268 GLY A N 1
ATOM 940 C CA . GLY A 1 125 ? 5.685 18.376 30.683 1.00 15.40 268 GLY A CA 1
ATOM 941 C C . GLY A 1 125 ? 6.554 19.503 30.189 1.00 14.94 268 GLY A C 1
ATOM 942 O O . GLY A 1 125 ? 6.049 20.547 29.719 1.00 16.40 268 GLY A O 1
ATOM 943 N N . GLY A 1 126 ? 7.850 19.260 30.207 1.00 14.57 269 GLY A N 1
ATOM 944 C CA . GLY A 1 126 ? 8.817 20.295 29.918 1.00 14.12 269 GLY A CA 1
ATOM 945 C C . GLY A 1 126 ? 9.592 20.085 28.637 1.00 13.94 269 GLY A C 1
ATOM 946 O O . GLY A 1 126 ? 10.357 20.941 28.249 1.00 12.91 269 GLY A O 1
ATOM 947 N N . GLY A 1 127 ? 9.425 18.950 27.995 1.00 12.86 270 GLY A N 1
ATOM 948 C CA . GLY A 1 127 ? 10.149 18.672 26.783 1.00 13.03 270 GLY A CA 1
ATOM 949 C C . GLY A 1 127 ? 11.642 18.848 26.898 1.00 13.31 270 GLY A C 1
ATOM 950 O O . GLY A 1 127 ? 12.308 18.267 27.771 1.00 14.37 270 GLY A O 1
ATOM 951 N N . HIS A 1 128 ? 12.186 19.700 26.036 1.00 13.00 271 HIS A N 1
ATOM 952 C CA . HIS A 1 128 ? 13.624 19.948 25.953 1.00 13.45 271 HIS A CA 1
ATOM 953 C C . HIS A 1 128 ? 14.142 21.070 26.862 1.00 13.76 271 HIS A C 1
ATOM 954 O O . HIS A 1 128 ? 15.289 21.483 26.759 1.00 14.98 271 HIS A O 1
ATOM 961 N N . ASP A 1 129 ? 13.320 21.504 27.816 1.00 12.43 272 ASP A N 1
ATOM 962 C CA . ASP A 1 129 ? 13.722 22.445 28.859 1.00 11.92 272 ASP A CA 1
ATOM 963 C C . ASP A 1 129 ? 14.741 21.720 29.741 1.00 13.48 272 ASP A C 1
ATOM 964 O O . ASP A 1 129 ? 14.432 20.694 30.316 1.00 12.89 272 ASP A O 1
ATOM 969 N N . GLU A 1 130 ? 15.977 22.196 29.784 1.00 12.87 273 GLU A N 1
ATOM 970 C CA . GLU A 1 130 ? 17.005 21.554 30.591 1.00 14.25 273 GLU A CA 1
ATOM 971 C C . GLU A 1 130 ? 16.699 21.479 32.088 1.00 13.72 273 GLU A C 1
ATOM 972 O O . GLU A 1 130 ? 17.264 20.659 32.796 1.00 15.04 273 GLU A O 1
ATOM 978 N N . ARG A 1 131 ? 15.870 22.368 32.581 1.00 13.36 274 ARG A N 1
ATOM 979 C CA . ARG A 1 131 ? 15.469 22.313 33.977 1.00 14.09 274 ARG A CA 1
ATOM 980 C C . ARG A 1 131 ? 14.681 21.032 34.253 1.00 14.69 274 ARG A C 1
ATOM 981 O O . ARG A 1 131 ? 14.997 20.301 35.194 1.00 14.86 274 ARG A O 1
ATOM 989 N N . GLU A 1 132 ? 13.675 20.753 33.432 1.00 14.07 275 GLU A N 1
ATOM 990 C CA . GLU A 1 132 ? 12.949 19.469 33.599 1.00 14.33 275 GLU A CA 1
ATOM 991 C C . GLU A 1 132 ? 13.831 18.283 33.260 1.00 14.65 275 GLU A C 1
ATOM 992 O O . GLU A 1 132 ? 13.725 17.244 33.913 1.00 15.53 275 GLU A O 1
ATOM 998 N N . GLN A 1 133 ? 14.724 18.410 32.281 1.00 13.87 276 GLN A N 1
ATOM 999 C CA . GLN A 1 133 ? 15.611 17.303 31.967 1.00 14.43 276 GLN A CA 1
ATOM 1000 C C . GLN A 1 133 ? 16.474 16.933 33.193 1.00 14.46 276 GLN A C 1
ATOM 1001 O O . GLN A 1 133 ? 16.757 15.749 33.461 1.00 15.58 276 GLN A O 1
ATOM 1007 N N . THR A 1 134 ? 16.876 17.956 33.931 1.00 13.96 277 THR A N 1
ATOM 1008 C CA . THR A 1 134 ? 17.679 17.789 35.140 1.00 13.88 277 THR A CA 1
ATOM 1009 C C . THR A 1 134 ? 16.882 17.098 36.240 1.00 13.93 277 THR A C 1
ATOM 1010 O O . THR A 1 134 ? 17.303 16.093 36.795 1.00 15.33 277 THR A O 1
ATOM 1014 N N . LEU A 1 135 ? 15.705 17.631 36.534 1.00 15.33 278 LEU A N 1
ATOM 1015 C CA . LEU A 1 135 ? 14.816 17.010 37.511 1.00 16.37 278 LEU A CA 1
ATOM 1016 C C . LEU A 1 135 ? 14.554 15.552 37.138 1.00 15.47 278 LEU A C 1
ATOM 1017 O O . LEU A 1 135 ? 14.640 14.655 37.969 1.00 15.70 278 LEU A O 1
ATOM 1022 N N . ASN A 1 136 ? 14.095 15.341 35.916 1.00 14.89 279 ASN A N 1
ATOM 1023 C CA . ASN A 1 136 ? 13.692 13.972 35.506 1.00 14.53 279 ASN A CA 1
ATOM 1024 C C . ASN A 1 136 ? 14.846 13.001 35.672 1.00 14.61 279 ASN A C 1
ATOM 1025 O O . ASN A 1 136 ? 14.665 11.877 36.120 1.00 15.21 279 ASN A O 1
ATOM 1030 N N . GLN A 1 137 ? 16.060 13.409 35.335 1.00 14.62 280 GLN A N 1
ATOM 1031 C CA . GLN A 1 137 ? 17.176 12.487 35.464 1.00 14.67 280 GLN A CA 1
ATOM 1032 C C . GLN A 1 137 ? 17.506 12.192 36.924 1.00 15.02 280 GLN A C 1
ATOM 1033 O O . GLN A 1 137 ? 17.885 11.045 37.252 1.00 15.30 280 GLN A O 1
ATOM 1039 N N . MET A 1 138 ? 17.365 13.162 37.808 1.00 16.13 281 MET A N 1
ATOM 1040 C CA . MET A 1 138 ? 17.546 12.888 39.245 1.00 17.18 281 MET A CA 1
ATOM 1041 C C . MET A 1 138 ? 16.582 11.779 39.687 1.00 16.86 281 MET A C 1
ATOM 1042 O O . MET A 1 138 ? 16.987 10.856 40.417 1.00 18.12 281 MET A O 1
ATOM 1050 N N . LEU A 1 139 ? 15.320 11.859 39.266 1.00 17.09 282 LEU A N 1
ATOM 1051 C CA . LEU A 1 139 ? 14.340 10.817 39.590 1.00 18.32 282 LEU A CA 1
ATOM 1052 C C . LEU A 1 139 ? 14.756 9.463 39.047 1.00 17.21 282 LEU A C 1
ATOM 1053 O O . LEU A 1 139 ? 14.680 8.430 39.751 1.00 16.63 282 LEU A O 1
ATOM 1058 N N . VAL A 1 140 ? 15.188 9.451 37.789 1.00 14.61 283 VAL A N 1
ATOM 1059 C CA . VAL A 1 140 ? 15.609 8.206 37.160 1.00 14.90 283 VAL A CA 1
ATOM 1060 C C . VAL A 1 140 ? 16.792 7.599 37.898 1.00 13.79 283 VAL A C 1
ATOM 1061 O O . VAL A 1 140 ? 16.846 6.382 38.119 1.00 14.45 283 VAL A O 1
ATOM 1065 N N . GLU A 1 141 ? 17.725 8.439 38.310 1.00 14.71 284 GLU A N 1
ATOM 1066 C CA . GLU A 1 141 ? 18.926 7.898 38.990 1.00 15.76 284 GLU A CA 1
ATOM 1067 C C . GLU A 1 141 ? 18.512 7.239 40.319 1.00 16.84 284 GLU A C 1
ATOM 1068 O O . GLU A 1 141 ? 18.976 6.136 40.642 1.00 17.10 284 GLU A O 1
ATOM 1074 N N . MET A 1 142 ? 17.638 7.897 41.077 1.00 16.77 285 MET A N 1
ATOM 1075 C CA . MET A 1 142 ? 17.167 7.287 42.348 1.00 17.92 285 MET A CA 1
ATOM 1076 C C . MET A 1 142 ? 16.432 5.964 42.095 1.00 16.98 285 MET A C 1
ATOM 1077 O O . MET A 1 142 ? 16.611 4.994 42.848 1.00 17.59 285 MET A O 1
ATOM 1082 N N . ASP A 1 143 ? 15.632 5.887 41.020 1.00 15.76 286 ASP A N 1
ATOM 1083 C CA . ASP A 1 143 ? 14.942 4.646 40.666 1.00 16.43 286 ASP A CA 1
ATOM 1084 C C . ASP A 1 143 ? 15.890 3.529 40.209 1.00 15.97 286 ASP A C 1
ATOM 1085 O O . ASP A 1 143 ? 15.500 2.357 40.172 1.00 16.61 286 ASP A O 1
ATOM 1090 N N . GLY A 1 144 ? 17.109 3.879 39.831 1.00 16.65 287 GLY A N 1
ATOM 1091 C CA . GLY A 1 144 ? 18.105 2.902 39.419 1.00 18.54 287 GLY A CA 1
ATOM 1092 C C . GLY A 1 144 ? 18.972 2.353 40.564 1.00 20.16 287 GLY A C 1
ATOM 1093 O O . GLY A 1 144 ? 19.773 1.443 40.299 1.00 21.38 287 GLY A O 1
ATOM 1094 N N . PHE A 1 145 ? 18.812 2.862 41.793 1.00 20.84 288 PHE A N 1
ATOM 1095 C CA . PHE A 1 145 ? 19.583 2.368 42.931 1.00 22.66 288 PHE A CA 1
ATOM 1096 C C . PHE A 1 145 ? 19.078 0.969 43.226 1.00 25.53 288 PHE A C 1
ATOM 1097 O O . PHE A 1 145 ? 17.871 0.697 43.241 1.00 27.01 288 PHE A O 1
ATOM 1105 N N . GLU A 1 146 ? 20.021 0.098 43.490 1.00 27.41 289 GLU A N 1
ATOM 1106 C CA . GLU A 1 146 ? 19.722 -1.257 43.887 1.00 29.32 289 GLU A CA 1
ATOM 1107 C C . GLU A 1 146 ? 19.456 -1.410 45.393 1.00 30.72 289 GLU A C 1
ATOM 1108 O O . GLU A 1 146 ? 18.889 -2.422 45.799 1.00 32.46 289 GLU A O 1
ATOM 1114 N N . GLY A 1 147 ? 19.799 -0.401 46.195 1.00 31.39 290 GLY A N 1
ATOM 1115 C CA . GLY A 1 147 ? 19.520 -0.380 47.636 1.00 32.02 290 GLY A CA 1
ATOM 1116 C C . GLY A 1 147 ? 20.474 -1.148 48.560 1.00 32.37 290 GLY A C 1
ATOM 1117 O O . GLY A 1 147 ? 20.347 -1.085 49.786 1.00 33.70 290 GLY A O 1
ATOM 1118 N N . ASN A 1 148 ? 21.427 -1.866 47.973 1.00 31.88 291 ASN A N 1
ATOM 1119 C CA . ASN A 1 148 ? 22.627 -2.322 48.690 1.00 31.04 291 ASN A CA 1
ATOM 1120 C C . ASN A 1 148 ? 23.805 -1.324 48.692 1.00 30.28 291 ASN A C 1
ATOM 1121 O O . ASN A 1 148 ? 24.813 -1.568 49.375 1.00 30.79 291 ASN A O 1
ATOM 1126 N N . GLU A 1 149 ? 23.689 -0.221 47.949 1.00 28.08 292 GLU A N 1
ATOM 1127 C CA . GLU A 1 149 ? 24.836 0.662 47.735 1.00 27.03 292 GLU A CA 1
ATOM 1128 C C . GLU A 1 149 ? 25.133 1.474 49.001 1.00 24.56 292 GLU A C 1
ATOM 1129 O O . GLU A 1 149 ? 26.286 1.847 49.226 1.00 25.89 292 GLU A O 1
ATOM 1135 N N . GLY A 1 150 ? 24.133 1.744 49.842 1.00 21.43 293 GLY A N 1
ATOM 1136 C CA . GLY A 1 150 ? 24.337 2.669 50.959 1.00 19.44 293 GLY A CA 1
ATOM 1137 C C . GLY A 1 150 ? 24.362 4.129 50.562 1.00 17.98 293 GLY A C 1
ATOM 1138 O O . GLY A 1 150 ? 25.109 4.913 51.124 1.00 16.18 293 GLY A O 1
ATOM 1139 N N . ILE A 1 151 ? 23.527 4.504 49.605 1.00 17.49 294 ILE A N 1
ATOM 1140 C CA . ILE A 1 151 ? 23.418 5.902 49.190 1.00 17.75 294 ILE A CA 1
ATOM 1141 C C . ILE A 1 151 ? 22.119 6.460 49.674 1.00 16.33 294 ILE A C 1
ATOM 1142 O O . ILE A 1 151 ? 21.083 5.869 49.442 1.00 16.87 294 ILE A O 1
ATOM 1147 N N . ILE A 1 152 ? 22.191 7.581 50.366 1.00 15.22 295 ILE A N 1
ATOM 1148 C CA . ILE A 1 152 ? 21.022 8.362 50.694 1.00 15.06 295 ILE A CA 1
ATOM 1149 C C . ILE A 1 152 ? 21.101 9.691 49.974 1.00 15.43 295 ILE A C 1
ATOM 1150 O O . ILE A 1 152 ? 22.102 10.400 50.043 1.00 14.66 295 ILE A O 1
ATOM 1155 N N . VAL A 1 153 ? 20.031 10.021 49.264 1.00 14.82 296 VAL A N 1
ATOM 1156 C CA . VAL A 1 153 ? 19.894 11.278 48.569 1.00 14.14 296 VAL A CA 1
ATOM 1157 C C . VAL A 1 153 ? 19.057 12.161 49.476 1.00 14.39 296 VAL A C 1
ATOM 1158 O O . VAL A 1 153 ? 18.003 11.759 49.903 1.00 14.96 296 VAL A O 1
ATOM 1162 N N . ILE A 1 154 ? 19.550 13.354 49.801 1.00 14.16 297 ILE A N 1
ATOM 1163 C CA . ILE A 1 154 ? 18.884 14.290 50.727 1.00 13.86 297 ILE A CA 1
ATOM 1164 C C . ILE A 1 154 ? 18.685 15.648 50.069 1.00 14.24 297 ILE A C 1
ATOM 1165 O O . ILE A 1 154 ? 19.507 16.089 49.245 1.00 14.29 297 ILE A O 1
ATOM 1170 N N . ALA A 1 155 ? 17.580 16.292 50.400 1.00 13.79 298 ALA A N 1
ATOM 1171 C CA . ALA A 1 155 ? 17.338 17.664 49.999 1.00 14.43 298 ALA A CA 1
ATOM 1172 C C . ALA A 1 155 ? 16.580 18.358 51.119 1.00 14.35 298 ALA A C 1
ATOM 1173 O O . ALA A 1 155 ? 16.260 17.723 52.119 1.00 13.87 298 ALA A O 1
ATOM 1175 N N . ALA A 1 156 ? 16.315 19.634 50.949 1.00 14.69 299 ALA A N 1
ATOM 1176 C CA . ALA A 1 156 ? 15.764 20.478 52.025 1.00 15.56 299 ALA A CA 1
ATOM 1177 C C . ALA A 1 156 ? 14.747 21.488 51.506 1.00 15.51 299 ALA A C 1
ATOM 1178 O O . ALA A 1 156 ? 14.957 22.105 50.485 1.00 15.73 299 ALA A O 1
ATOM 1180 N N . THR A 1 157 ? 13.628 21.613 52.209 1.00 15.48 300 THR A N 1
ATOM 1181 C CA . THR A 1 157 ? 12.524 22.476 51.800 1.00 16.38 300 THR A CA 1
ATOM 1182 C C . THR A 1 157 ? 11.656 22.801 53.016 1.00 16.02 300 THR A C 1
ATOM 1183 O O . THR A 1 157 ? 11.681 22.042 54.001 1.00 16.98 300 THR A O 1
ATOM 1187 N N . ASN A 1 158 ? 10.876 23.867 52.938 1.00 17.10 301 ASN A N 1
ATOM 1188 C CA . ASN A 1 158 ? 9.779 24.043 53.863 1.00 17.27 301 ASN A CA 1
ATOM 1189 C C . ASN A 1 158 ? 8.419 23.783 53.222 1.00 17.81 301 ASN A C 1
ATOM 1190 O O . ASN A 1 158 ? 7.395 23.896 53.900 1.00 19.63 301 ASN A O 1
ATOM 1195 N N . ARG A 1 159 ? 8.385 23.432 51.934 1.00 17.37 302 ARG A N 1
ATOM 1196 C CA . ARG A 1 159 ? 7.127 23.295 51.204 1.00 18.75 302 ARG A CA 1
ATOM 1197 C C . ARG A 1 159 ? 7.149 22.058 50.332 1.00 17.33 302 ARG A C 1
ATOM 1198 O O . ARG A 1 159 ? 7.139 22.167 49.103 1.00 17.16 302 ARG A O 1
ATOM 1206 N N . PRO A 1 160 ? 7.204 20.869 50.940 1.00 18.00 303 PRO A N 1
ATOM 1207 C CA . PRO A 1 160 ? 7.265 19.626 50.162 1.00 18.17 303 PRO A CA 1
ATOM 1208 C C . PRO A 1 160 ? 6.103 19.449 49.195 1.00 18.61 303 PRO A C 1
ATOM 1209 O O . PRO A 1 160 ? 6.268 18.800 48.162 1.00 18.99 303 PRO A O 1
ATOM 1213 N N . ASP A 1 161 ? 4.934 19.976 49.531 1.00 19.76 304 ASP A N 1
ATOM 1214 C CA . ASP A 1 161 ? 3.748 19.726 48.722 1.00 20.76 304 ASP A CA 1
ATOM 1215 C C . ASP A 1 161 ? 3.600 20.629 47.503 1.00 20.51 304 ASP A C 1
ATOM 1216 O O . ASP A 1 161 ? 2.721 20.393 46.681 1.00 21.25 304 ASP A O 1
ATOM 1221 N N . VAL A 1 162 ? 4.476 21.616 47.397 1.00 18.75 305 VAL A N 1
ATOM 1222 C CA . VAL A 1 162 ? 4.594 22.518 46.269 1.00 19.42 305 VAL A CA 1
ATOM 1223 C C . VAL A 1 162 ? 5.564 21.898 45.231 1.00 17.63 305 VAL A C 1
ATOM 1224 O O . VAL A 1 162 ? 5.531 22.226 44.064 1.00 18.07 305 VAL A O 1
ATOM 1228 N N . LEU A 1 163 ? 6.439 21.007 45.676 1.00 16.51 306 LEU A N 1
ATOM 1229 C CA . LEU A 1 163 ? 7.344 20.309 44.759 1.00 16.62 306 LEU A CA 1
ATOM 1230 C C . LEU A 1 163 ? 6.544 19.457 43.777 1.00 15.88 306 LEU A C 1
ATOM 1231 O O . LEU A 1 163 ? 5.432 18.976 44.080 1.00 15.70 306 LEU A O 1
ATOM 1236 N N . ASP A 1 164 ? 7.120 19.211 42.596 1.00 15.92 307 ASP A N 1
ATOM 1237 C CA . ASP A 1 164 ? 6.567 18.249 41.656 1.00 16.28 307 ASP A CA 1
ATOM 1238 C C . ASP A 1 164 ? 6.276 16.950 42.392 1.00 15.25 307 ASP A C 1
ATOM 1239 O O . ASP A 1 164 ? 7.195 16.413 42.995 1.00 14.43 307 ASP A O 1
ATOM 1244 N N . PRO A 1 165 ? 5.019 16.488 42.416 1.00 16.31 308 PRO A N 1
ATOM 1245 C CA . PRO A 1 165 ? 4.677 15.308 43.217 1.00 16.98 308 PRO A CA 1
ATOM 1246 C C . PRO A 1 165 ? 5.434 14.065 42.741 1.00 16.53 308 PRO A C 1
ATOM 1247 O O . PRO A 1 165 ? 5.585 13.125 43.506 1.00 16.18 308 PRO A O 1
ATOM 1251 N N . ALA A 1 166 ? 5.955 14.067 41.518 1.00 16.00 309 ALA A N 1
ATOM 1252 C CA . ALA A 1 166 ? 6.814 12.955 41.073 1.00 15.22 309 ALA A CA 1
ATOM 1253 C C . ALA A 1 166 ? 7.994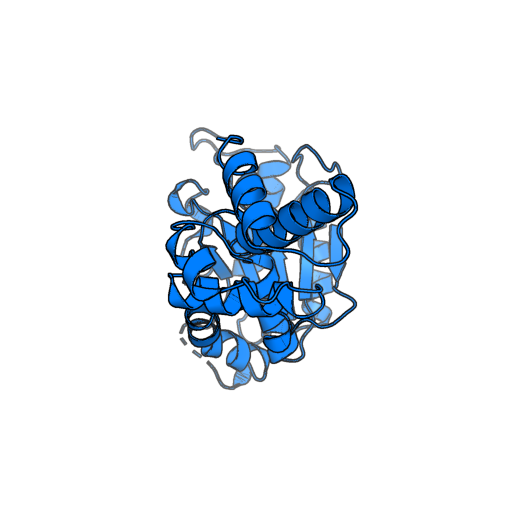 12.722 42.016 1.00 14.69 309 ALA A C 1
ATOM 1254 O O . ALA A 1 166 ? 8.433 11.582 42.187 1.00 15.45 309 ALA A O 1
ATOM 1256 N N . LEU A 1 167 ? 8.486 13.781 42.643 1.00 14.72 310 LEU A N 1
ATOM 1257 C CA . LEU A 1 167 ? 9.584 13.667 43.594 1.00 15.65 310 LEU A CA 1
ATOM 1258 C C . LEU A 1 167 ? 9.257 12.873 44.839 1.00 15.39 310 LEU A C 1
ATOM 1259 O O . LEU A 1 167 ? 10.191 12.377 45.479 1.00 15.87 310 LEU A O 1
ATOM 1264 N N . LEU A 1 168 ? 7.987 12.829 45.241 1.00 15.44 311 LEU A N 1
ATOM 1265 C CA . LEU A 1 168 ? 7.587 12.241 46.520 1.00 16.31 311 LEU A CA 1
ATOM 1266 C C . LEU A 1 168 ? 7.027 10.831 46.414 1.00 16.21 311 LEU A C 1
ATOM 1267 O O . LEU A 1 168 ? 6.646 10.220 47.410 1.00 17.49 311 LEU A O 1
ATOM 1272 N N . ARG A 1 169 ? 7.020 10.270 45.201 1.00 16.07 312 ARG A N 1
ATOM 1273 C CA . ARG A 1 169 ? 6.581 8.907 44.995 1.00 15.48 312 ARG A CA 1
ATOM 1274 C C . ARG A 1 169 ? 7.442 7.880 45.704 1.00 15.17 312 ARG A C 1
ATOM 1275 O O . ARG A 1 169 ? 8.634 8.135 45.978 1.00 15.50 312 ARG A O 1
ATOM 1283 N N . PRO A 1 170 ? 6.855 6.709 45.991 1.00 16.01 313 PRO A N 1
ATOM 1284 C CA . PRO A 1 170 ? 7.616 5.628 46.581 1.00 16.53 313 PRO A CA 1
ATOM 1285 C C . PRO A 1 170 ? 8.887 5.372 45.828 1.00 16.70 313 PRO A C 1
ATOM 1286 O O . PRO A 1 170 ? 8.883 5.316 44.585 1.00 17.09 313 PRO A O 1
ATOM 1290 N N . GLY A 1 171 ? 9.966 5.225 46.587 1.00 16.45 314 GLY A N 1
ATOM 1291 C CA . GLY A 1 171 ? 11.298 5.004 46.044 1.00 16.90 314 GLY A CA 1
ATOM 1292 C C . GLY A 1 171 ? 12.122 6.231 45.751 1.00 15.91 314 GLY A C 1
ATOM 1293 O O . GLY A 1 171 ? 13.314 6.126 45.425 1.00 17.24 314 GLY A O 1
ATOM 1294 N N . ARG A 1 172 ? 11.503 7.397 45.850 1.00 15.29 315 ARG A N 1
ATOM 1295 C CA . ARG A 1 172 ? 12.175 8.649 45.630 1.00 14.81 315 ARG A CA 1
ATOM 1296 C C . ARG A 1 172 ? 12.255 9.378 46.968 1.00 14.03 315 ARG A C 1
ATOM 1297 O O . ARG A 1 172 ? 12.715 8.771 47.931 1.00 15.02 315 ARG A O 1
ATOM 1305 N N . PHE A 1 173 ? 11.801 10.625 47.068 1.00 14.19 316 PHE A N 1
ATOM 1306 C CA . PHE A 1 173 ? 11.877 11.365 48.344 1.00 14.07 316 PHE A CA 1
ATOM 1307 C C . PHE A 1 173 ? 10.629 11.048 49.163 1.00 15.05 316 PHE A C 1
ATOM 1308 O O . PHE A 1 173 ? 9.742 11.895 49.335 1.00 16.42 316 PHE A O 1
ATOM 1316 N N . ASP A 1 174 ? 10.556 9.807 49.609 1.00 14.48 317 ASP A N 1
ATOM 1317 C CA . ASP A 1 174 ? 9.399 9.327 50.315 1.00 15.66 317 ASP A CA 1
ATOM 1318 C C . ASP A 1 174 ? 9.516 9.266 51.837 1.00 15.18 317 ASP A C 1
ATOM 1319 O O . ASP A 1 174 ? 8.641 8.697 52.504 1.00 16.94 317 ASP A O 1
ATOM 1324 N N . ARG A 1 175 ? 10.573 9.864 52.375 1.00 15.10 318 ARG A N 1
ATOM 1325 C CA . ARG A 1 175 ? 10.747 9.996 53.837 1.00 15.76 318 ARG A CA 1
ATOM 1326 C C . ARG A 1 175 ? 10.950 11.500 54.045 1.00 16.02 318 ARG A C 1
ATOM 1327 O O . ARG A 1 175 ? 11.716 12.162 53.301 1.00 15.93 318 ARG A O 1
ATOM 1341 N N . GLN A 1 176 ? 10.311 12.051 55.073 1.00 16.48 319 GLN A N 1
ATOM 1342 C CA . GLN A 1 176 ? 10.554 13.426 55.516 1.00 16.33 319 GLN A CA 1
ATOM 1343 C C . GLN A 1 176 ? 11.049 13.392 56.951 1.00 16.49 319 GLN A C 1
ATOM 1344 O O . GLN A 1 176 ? 10.561 12.598 57.769 1.00 17.67 319 GLN A O 1
ATOM 1350 N N . VAL A 1 177 ? 12.023 14.238 57.230 1.00 15.71 320 VAL A N 1
ATOM 1351 C CA . VAL A 1 177 ? 12.509 14.437 58.593 1.00 15.98 320 VAL A CA 1
ATOM 1352 C C . VAL A 1 177 ? 12.219 15.882 58.954 1.00 15.86 320 VAL A C 1
ATOM 1353 O O . VAL A 1 177 ? 12.675 16.812 58.295 1.00 16.31 320 VAL A O 1
ATOM 1357 N N . VAL A 1 178 ? 11.512 16.059 60.052 1.00 16.42 321 VAL A N 1
ATOM 1358 C CA . VAL A 1 178 ? 11.206 17.394 60.531 1.00 17.19 321 VAL A CA 1
ATOM 1359 C C . VAL A 1 178 ? 12.432 18.027 61.184 1.00 17.39 321 VAL A C 1
ATOM 1360 O O . VAL A 1 178 ? 13.009 17.477 62.121 1.00 17.38 321 VAL A O 1
ATOM 1364 N N . VAL A 1 179 ? 12.821 19.198 60.692 1.00 16.50 322 VAL A N 1
ATOM 1365 C CA . VAL A 1 179 ? 13.936 19.962 61.252 1.00 16.55 322 VAL A CA 1
ATOM 1366 C C . VAL A 1 179 ? 13.333 21.309 61.601 1.00 17.19 322 VAL A C 1
ATOM 1367 O O . VAL A 1 179 ? 13.380 22.272 60.836 1.00 18.74 322 VAL A O 1
ATOM 1371 N N . GLY A 1 180 ? 12.730 21.346 62.778 1.00 17.04 323 GLY A N 1
ATOM 1372 C CA . GLY A 1 180 ? 11.941 22.479 63.145 1.00 17.64 323 GLY A CA 1
ATOM 1373 C C . GLY A 1 180 ? 12.627 23.499 64.028 1.00 17.13 323 GLY A C 1
ATOM 1374 O O . GLY A 1 180 ? 13.810 23.395 64.401 1.00 17.93 323 GLY A O 1
ATOM 1375 N N . LEU A 1 181 ? 11.873 24.553 64.294 1.00 16.61 324 LEU A N 1
ATOM 1376 C CA . LEU A 1 181 ? 12.377 25.629 65.150 1.00 16.41 324 LEU A CA 1
ATOM 1377 C C . LEU A 1 181 ? 12.591 25.100 66.573 1.00 16.21 324 LEU A C 1
ATOM 1378 O O . LEU A 1 181 ? 11.832 24.237 67.063 1.00 18.31 324 LEU A O 1
ATOM 1383 N N . PRO A 1 182 ? 13.602 25.628 67.246 1.00 16.43 325 PRO A N 1
ATOM 1384 C CA . PRO A 1 182 ? 13.846 25.222 68.631 1.00 15.93 325 PRO A CA 1
ATOM 1385 C C . PRO A 1 182 ? 12.735 25.734 69.539 1.00 17.29 325 PRO A C 1
ATOM 1386 O O . PRO A 1 182 ? 12.180 26.811 69.276 1.00 18.48 325 PRO A O 1
ATOM 1390 N N . ASP A 1 183 ? 12.394 24.990 70.581 1.00 17.27 326 ASP A N 1
ATOM 1391 C CA . ASP A 1 183 ? 11.544 25.517 71.626 1.00 16.89 326 ASP A CA 1
ATOM 1392 C C . ASP A 1 183 ? 12.394 26.354 72.605 1.00 16.20 326 ASP A C 1
ATOM 1393 O O . ASP A 1 183 ? 13.589 26.578 72.379 1.00 15.26 326 ASP A O 1
ATOM 1398 N N . VAL A 1 184 ? 11.780 26.855 73.677 1.00 16.17 327 VAL A N 1
ATOM 1399 C CA . VAL A 1 184 ? 12.487 27.757 74.579 1.00 16.32 327 VAL A CA 1
ATOM 1400 C C . VAL A 1 184 ? 13.720 27.130 75.231 1.00 16.36 327 VAL A C 1
ATOM 1401 O O . VAL A 1 184 ? 14.741 27.775 75.388 1.00 14.87 327 VAL A O 1
ATOM 1405 N N . ARG A 1 185 ? 13.636 25.839 75.516 1.00 16.28 328 ARG A N 1
ATOM 1406 C CA . ARG A 1 185 ? 14.807 25.125 76.044 1.00 16.35 328 ARG A CA 1
ATOM 1407 C C . ARG A 1 185 ? 15.905 25.004 74.986 1.00 15.50 328 ARG A C 1
ATOM 1408 O O . ARG A 1 185 ? 17.063 25.216 75.284 1.00 16.67 328 ARG A O 1
ATOM 1422 N N . GLY A 1 186 ? 15.512 24.704 73.741 1.00 15.60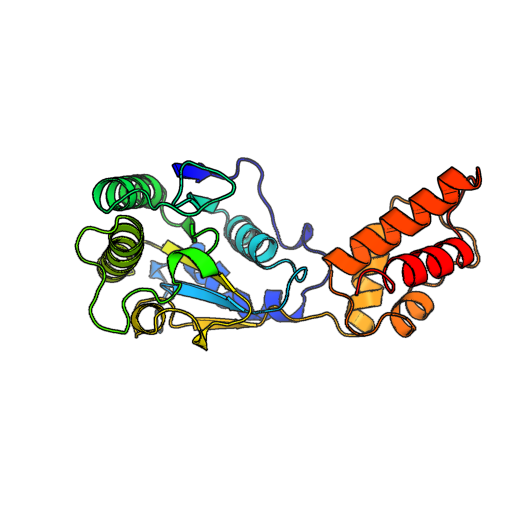 329 GLY A N 1
ATOM 1423 C CA . GLY A 1 186 ? 16.396 24.657 72.609 1.00 15.15 329 GLY A CA 1
ATOM 1424 C C . GLY A 1 186 ? 17.053 25.985 72.330 1.00 14.95 329 GLY A C 1
ATOM 1425 O O . GLY A 1 186 ? 18.236 26.060 72.000 1.00 16.07 329 GLY A O 1
ATOM 1426 N N . ARG A 1 187 ? 16.296 27.062 72.477 1.00 14.75 330 ARG A N 1
ATOM 1427 C CA . ARG A 1 187 ? 16.906 28.360 72.214 1.00 14.70 330 ARG A CA 1
ATOM 1428 C C . ARG A 1 187 ? 17.995 28.692 73.234 1.00 14.75 330 ARG A C 1
ATOM 1429 O O . ARG A 1 187 ? 19.028 29.197 72.883 1.00 15.15 330 ARG A O 1
ATOM 1437 N N . GLU A 1 188 ? 17.735 28.400 74.500 1.00 15.61 331 GLU A N 1
ATOM 1438 C CA . GLU A 1 188 ? 18.725 28.639 75.538 1.00 15.08 331 GLU A CA 1
ATOM 1439 C C . GLU A 1 188 ? 19.971 27.810 75.259 1.00 15.51 331 GLU A C 1
ATOM 1440 O O . GLU A 1 188 ? 21.083 28.318 75.358 1.00 16.11 331 GLU A O 1
ATOM 1446 N N . GLN A 1 189 ? 19.770 26.532 74.890 1.00 15.61 332 GLN A N 1
ATOM 1447 C CA . GLN A 1 189 ? 20.863 25.618 74.535 1.00 16.97 332 GLN A CA 1
ATOM 1448 C C . GLN A 1 189 ? 21.717 26.168 73.395 1.00 16.59 332 GLN A C 1
ATOM 1449 O O . GLN A 1 189 ? 22.959 26.214 73.467 1.00 17.44 332 GLN A O 1
ATOM 1455 N N . ILE A 1 190 ? 21.059 26.590 72.329 1.00 16.95 333 ILE A N 1
ATOM 1456 C CA . ILE A 1 190 ? 21.732 27.117 71.152 1.00 17.61 333 ILE A CA 1
ATOM 1457 C C . ILE A 1 190 ? 22.447 28.408 71.446 1.00 17.68 333 ILE A C 1
ATOM 1458 O O . ILE A 1 190 ? 23.591 28.626 71.047 1.00 17.59 333 ILE A O 1
ATOM 1463 N N . LEU A 1 191 ? 21.786 29.304 72.181 1.00 17.60 334 LEU A N 1
ATOM 1464 C CA . LEU A 1 191 ? 22.445 30.553 72.565 1.00 16.92 334 LEU A CA 1
ATOM 1465 C C . LEU A 1 191 ? 23.704 30.332 73.350 1.00 16.70 334 LEU A C 1
ATOM 1466 O O . LEU A 1 191 ? 24.715 30.997 73.123 1.00 17.51 334 LEU A O 1
ATOM 1471 N N . LYS A 1 192 ? 23.668 29.413 74.310 1.00 16.66 335 LYS A N 1
ATOM 1472 C CA . LYS A 1 192 ? 24.851 29.070 75.059 1.00 17.34 335 LYS A CA 1
ATOM 1473 C C . LYS A 1 192 ? 25.988 28.604 74.157 1.00 17.76 335 LYS A C 1
ATOM 1474 O O . LYS A 1 192 ? 27.125 29.014 74.380 1.00 18.24 335 LYS A O 1
ATOM 1480 N N . VAL A 1 193 ? 25.702 27.807 73.133 1.00 18.21 336 VAL A N 1
ATOM 1481 C CA . VAL A 1 193 ? 26.746 27.397 72.183 1.00 18.44 336 VAL A CA 1
ATOM 1482 C C . VAL A 1 193 ? 27.395 28.617 71.504 1.00 18.90 336 VAL A C 1
ATOM 1483 O O . VAL A 1 193 ? 28.614 28.757 71.509 1.00 19.85 336 VAL A O 1
ATOM 1487 N N . HIS A 1 194 ? 26.564 29.512 70.950 1.00 19.13 337 HIS A N 1
ATOM 1488 C CA . HIS A 1 194 ? 27.054 30.671 70.193 1.00 19.67 337 HIS A CA 1
ATOM 1489 C C . HIS A 1 194 ? 27.649 31.740 71.084 1.00 19.05 337 HIS A C 1
ATOM 1490 O O . HIS A 1 194 ? 28.463 32.541 70.618 1.00 20.21 337 HIS A O 1
ATOM 1497 N N . MET A 1 195 ? 27.347 31.732 72.387 1.00 18.04 338 MET A N 1
ATOM 1498 C CA . MET A 1 195 ? 27.950 32.690 73.302 1.00 19.49 338 MET A CA 1
ATOM 1499 C C . MET A 1 195 ? 29.242 32.241 73.946 1.00 21.15 338 MET A C 1
ATOM 1500 O O . MET A 1 195 ? 29.899 33.044 74.586 1.00 20.85 338 MET A O 1
ATOM 1508 N N . ARG A 1 196 ? 29.620 30.966 73.781 1.00 22.07 339 ARG A N 1
ATOM 1509 C CA . ARG A 1 196 ? 30.762 30.432 74.508 1.00 24.65 339 ARG A CA 1
ATOM 1510 C C . ARG A 1 196 ? 32.035 31.240 74.343 1.00 24.53 339 ARG A C 1
ATOM 1511 O O . ARG A 1 196 ? 32.777 31.454 75.325 1.00 27.56 339 ARG A O 1
ATOM 1519 N N . ARG A 1 197 ? 32.298 31.719 73.149 1.00 24.46 340 ARG A N 1
ATOM 1520 C CA . ARG A 1 197 ? 33.558 32.441 72.916 1.00 24.59 340 ARG A CA 1
ATOM 1521 C C . ARG A 1 197 ? 33.370 33.963 72.889 1.00 24.84 340 ARG A C 1
ATOM 1522 O O . ARG A 1 197 ? 34.262 34.701 72.496 1.00 26.60 340 ARG A O 1
ATOM 1530 N N . VAL A 1 198 ? 32.203 34.436 73.295 1.00 23.80 341 VAL A N 1
ATOM 1531 C CA . VAL A 1 198 ? 31.921 35.872 73.314 1.00 22.75 341 VAL A CA 1
ATOM 1532 C C . VAL A 1 198 ? 32.016 36.348 74.765 1.00 21.63 341 VAL A C 1
ATOM 1533 O O . VAL A 1 198 ? 31.461 35.707 75.651 1.00 22.35 341 VAL A O 1
ATOM 1537 N N . PRO A 1 199 ? 32.718 37.431 75.049 1.00 20.37 342 PRO A N 1
ATOM 1538 C CA . PRO A 1 199 ? 32.788 37.960 76.412 1.00 20.78 342 PRO A CA 1
ATOM 1539 C C . PRO A 1 199 ? 31.437 38.491 76.876 1.00 20.05 342 PRO A C 1
ATOM 1540 O O . PRO A 1 199 ? 30.873 39.348 76.195 1.00 21.07 342 PRO A O 1
ATOM 1544 N N . LEU A 1 200 ? 30.940 38.010 78.015 1.00 19.47 343 LEU A N 1
ATOM 1545 C CA . LEU A 1 200 ? 29.615 38.341 78.521 1.00 18.66 343 LEU A CA 1
ATOM 1546 C C . LEU A 1 200 ? 29.651 39.145 79.830 1.00 17.98 343 LEU A C 1
ATOM 1547 O O . LEU A 1 200 ? 30.511 38.923 80.706 1.00 20.69 343 LEU A O 1
ATOM 1552 N N . ALA A 1 201 ? 28.717 40.078 79.978 1.00 17.25 344 ALA A N 1
ATOM 1553 C CA . ALA A 1 201 ? 28.548 40.853 81.196 1.00 17.60 344 ALA A CA 1
ATOM 1554 C C . ALA A 1 201 ? 27.909 39.952 82.241 1.00 17.82 344 ALA A C 1
ATOM 1555 O O . ALA A 1 201 ? 27.251 38.977 81.888 1.00 17.77 344 ALA A O 1
ATOM 1557 N N . PRO A 1 202 ? 28.054 40.281 83.522 1.00 19.10 345 PRO A N 1
ATOM 1558 C CA . PRO A 1 202 ? 27.300 39.594 84.587 1.00 19.45 345 PRO A CA 1
ATOM 1559 C C . PRO A 1 202 ? 25.795 39.532 84.375 1.00 19.01 345 PRO A C 1
ATOM 1560 O O . PRO A 1 202 ? 25.159 38.504 84.704 1.00 19.87 345 PRO A O 1
ATOM 1564 N N . ASP A 1 203 ? 25.228 40.563 83.759 1.00 18.17 346 ASP A N 1
ATOM 1565 C CA . ASP A 1 203 ? 23.778 40.584 83.571 1.00 17.28 346 ASP A CA 1
ATOM 1566 C C . ASP A 1 203 ? 23.234 39.614 82.492 1.00 17.52 346 ASP A C 1
ATOM 1567 O O . ASP A 1 203 ? 22.022 39.407 82.428 1.00 18.04 346 ASP A O 1
ATOM 1572 N N . ILE A 1 204 ? 24.110 38.978 81.716 1.00 17.06 347 ILE A N 1
ATOM 1573 C CA . ILE A 1 204 ? 23.651 38.070 80.673 1.00 17.10 347 ILE A CA 1
ATOM 1574 C C . ILE A 1 204 ? 22.953 36.844 81.270 1.00 16.79 347 ILE A C 1
ATOM 1575 O O . ILE A 1 204 ? 23.479 36.155 82.151 1.00 18.31 347 ILE A O 1
ATOM 1580 N N . ASP A 1 205 ? 21.745 36.579 80.783 1.00 15.67 348 ASP A N 1
ATOM 1581 C CA . ASP A 1 205 ? 20.986 35.401 81.144 1.00 15.52 348 ASP A CA 1
ATOM 1582 C C . ASP A 1 205 ? 20.405 34.803 79.869 1.00 15.11 348 ASP A C 1
ATOM 1583 O O . ASP A 1 205 ? 19.483 35.357 79.268 1.00 14.25 348 ASP A O 1
ATOM 1588 N N . ALA A 1 206 ? 20.960 33.684 79.426 1.00 15.28 349 ALA A N 1
ATOM 1589 C CA . ALA A 1 206 ? 20.491 33.051 78.196 1.00 15.74 349 ALA A CA 1
ATOM 1590 C C . ALA A 1 206 ? 19.069 32.561 78.266 1.00 15.18 349 ALA A C 1
ATOM 1591 O O . ALA A 1 206 ? 18.408 32.528 77.240 1.00 15.46 349 ALA A O 1
ATOM 1593 N N . ALA A 1 207 ? 18.585 32.180 79.451 1.00 14.64 350 ALA A N 1
ATOM 1594 C CA . ALA A 1 207 ? 17.209 31.786 79.622 1.00 14.64 350 ALA A CA 1
ATOM 1595 C C . ALA A 1 207 ? 16.289 32.968 79.397 1.00 14.03 350 ALA A C 1
ATOM 1596 O O . ALA A 1 207 ? 15.236 32.801 78.766 1.00 14.09 350 ALA A O 1
ATOM 1598 N N . ILE A 1 208 ? 16.705 34.158 79.855 1.00 13.26 351 ILE A N 1
ATOM 1599 C CA . ILE A 1 208 ? 15.862 35.319 79.632 1.00 12.25 351 ILE A CA 1
ATOM 1600 C C . ILE A 1 208 ? 15.865 35.701 78.139 1.00 12.62 351 ILE A C 1
ATOM 1601 O O . ILE A 1 208 ? 14.811 36.017 77.580 1.00 12.65 351 ILE A O 1
ATOM 1606 N N . ILE A 1 209 ? 17.021 35.635 77.501 1.00 12.38 352 ILE A N 1
ATOM 1607 C CA . ILE A 1 209 ? 17.067 35.885 76.056 1.00 13.12 352 ILE A CA 1
ATOM 1608 C C . ILE A 1 209 ? 16.124 34.916 75.313 1.00 13.05 352 ILE A C 1
ATOM 1609 O O . ILE A 1 209 ? 15.319 35.328 74.457 1.00 13.00 352 ILE A O 1
ATOM 1614 N N . ALA A 1 210 ? 16.165 33.645 75.680 1.00 12.41 353 ALA A N 1
ATOM 1615 C CA . ALA A 1 210 ? 15.317 32.644 75.075 1.00 13.87 353 ALA A CA 1
ATOM 1616 C C . ALA A 1 210 ? 13.841 32.927 75.271 1.00 13.15 353 ALA A C 1
ATOM 1617 O O . ALA A 1 210 ? 13.039 32.755 74.341 1.00 13.40 353 ALA A O 1
ATOM 1619 N N . ARG A 1 211 ? 13.445 33.438 76.452 1.00 12.52 354 ARG A N 1
ATOM 1620 C CA . ARG A 1 211 ? 12.045 33.765 76.704 1.00 12.98 354 ARG A CA 1
ATOM 1621 C C . ARG A 1 211 ? 11.537 34.820 75.734 1.00 12.15 354 ARG A C 1
ATOM 1622 O O . ARG A 1 211 ? 10.371 34.852 75.407 1.00 12.49 354 ARG A O 1
ATOM 1630 N N . GLY A 1 212 ? 12.411 35.711 75.340 1.00 12.35 355 GLY A N 1
ATOM 1631 C CA . GLY A 1 212 ? 12.009 36.827 74.507 1.00 12.40 355 GLY A CA 1
ATOM 1632 C C . GLY A 1 212 ? 12.128 36.601 73.017 1.00 12.88 355 GLY A C 1
ATOM 1633 O O . GLY A 1 212 ? 11.853 37.532 72.258 1.00 13.86 355 GLY A O 1
ATOM 1634 N N . THR A 1 213 ? 12.496 35.391 72.596 1.00 12.42 356 THR A N 1
ATOM 1635 C CA . THR A 1 213 ? 12.779 35.104 71.181 1.00 13.20 356 THR A CA 1
ATOM 1636 C C . THR A 1 213 ? 11.953 33.931 70.619 1.00 12.61 356 THR A C 1
ATOM 1637 O O . THR A 1 213 ? 12.504 33.117 69.862 1.00 13.77 356 THR A O 1
ATOM 1641 N N . PRO A 1 214 ? 10.646 33.870 70.856 1.00 12.51 357 PRO A N 1
ATOM 1642 C CA . PRO A 1 214 ? 9.868 32.755 70.272 1.00 12.53 357 PRO A CA 1
ATOM 1643 C C . PRO A 1 214 ? 9.976 32.764 68.751 1.00 14.26 357 PRO A C 1
ATOM 1644 O O . PRO A 1 214 ? 10.024 33.813 68.124 1.00 13.12 357 PRO A O 1
ATOM 1648 N N . GLY A 1 215 ? 10.019 31.567 68.164 1.00 14.36 358 GLY A N 1
ATOM 1649 C CA . GLY A 1 215 ? 10.085 31.431 66.731 1.00 14.94 358 GLY A CA 1
ATOM 1650 C C . GLY A 1 215 ? 11.413 31.722 66.074 1.00 14.27 358 GLY A C 1
ATOM 1651 O O . GLY A 1 215 ? 11.539 31.604 64.829 1.00 16.37 358 GLY A O 1
ATOM 1652 N N . PHE A 1 216 ? 12.433 32.082 66.852 1.00 14.03 359 PHE A N 1
ATOM 1653 C CA . PHE A 1 216 ? 13.768 32.280 66.264 1.00 15.02 359 PHE A CA 1
ATOM 1654 C C . PHE A 1 216 ? 14.345 30.958 65.870 1.00 15.61 359 PHE A C 1
ATOM 1655 O O . PHE A 1 216 ? 14.337 30.005 66.645 1.00 16.27 359 PHE A O 1
ATOM 1663 N N . SER A 1 217 ? 14.896 30.920 64.650 1.00 16.36 360 SER A N 1
ATOM 1664 C CA . SER A 1 217 ? 15.608 29.721 64.215 1.00 15.00 360 SER A CA 1
ATOM 1665 C C . SER A 1 217 ? 17.041 29.666 64.758 1.00 15.32 360 SER A C 1
ATOM 1666 O O . SER A 1 217 ? 17.529 30.634 65.340 1.00 15.22 360 SER A O 1
ATOM 1669 N N . GLY A 1 218 ? 17.752 28.553 64.541 1.00 16.63 361 GLY A N 1
ATOM 1670 C CA . GLY A 1 218 ? 19.141 28.514 64.890 1.00 17.00 361 GLY A CA 1
ATOM 1671 C C . GLY A 1 218 ? 19.979 29.606 64.265 1.00 17.00 361 GLY A C 1
ATOM 1672 O O . GLY A 1 218 ? 20.829 30.159 64.935 1.00 16.76 361 GLY A O 1
ATOM 1673 N N . ALA A 1 219 ? 19.753 29.899 62.987 1.00 16.50 362 ALA A N 1
ATOM 1674 C CA . ALA A 1 219 ? 20.483 30.948 62.312 1.00 16.34 362 ALA A CA 1
ATOM 1675 C C . ALA A 1 219 ? 20.144 32.271 62.940 1.00 15.53 362 ALA A C 1
ATOM 1676 O O . ALA A 1 219 ? 21.021 33.088 63.147 1.00 16.27 362 ALA A O 1
ATOM 1678 N N . ASP A 1 220 ? 18.854 32.498 63.228 1.00 15.19 363 ASP A N 1
ATOM 1679 C CA . ASP A 1 220 ? 18.433 33.737 63.883 1.00 15.17 363 ASP A CA 1
ATOM 1680 C C . ASP A 1 220 ? 19.157 33.917 65.216 1.00 15.11 363 ASP A C 1
ATOM 1681 O O . ASP A 1 220 ? 19.519 35.045 65.546 1.00 16.04 363 ASP A O 1
ATOM 1686 N N . LEU A 1 221 ? 19.308 32.851 65.987 1.00 14.14 364 LEU A N 1
ATOM 1687 C CA . LEU A 1 221 ? 19.998 32.919 67.283 1.00 15.25 364 LEU A CA 1
ATOM 1688 C C . LEU A 1 221 ? 21.494 33.187 67.100 1.00 15.90 364 LEU A C 1
ATOM 1689 O O . LEU A 1 221 ? 22.090 33.995 67.814 1.00 16.10 364 LEU A O 1
ATOM 1694 N N . ALA A 1 222 ? 22.131 32.545 66.119 1.00 16.17 365 ALA A N 1
ATOM 1695 C CA . ALA A 1 222 ? 23.534 32.857 65.841 1.00 15.70 365 ALA A CA 1
ATOM 1696 C C . ALA A 1 222 ? 23.699 34.329 65.450 1.00 16.23 365 ALA A C 1
ATOM 1697 O O . ALA A 1 222 ? 24.638 34.993 65.876 1.00 16.89 365 ALA A O 1
ATOM 1699 N N . ASN A 1 223 ? 22.782 34.819 64.640 1.00 15.54 366 ASN A N 1
ATOM 1700 C CA . ASN A 1 223 ? 22.810 36.212 64.209 1.00 16.39 366 ASN A CA 1
ATOM 1701 C C . ASN A 1 223 ? 22.475 37.193 65.315 1.00 15.81 366 ASN A C 1
ATOM 1702 O O . ASN A 1 223 ? 23.013 38.284 65.354 1.00 14.93 366 ASN A O 1
ATOM 1710 N N . LEU A 1 224 ? 21.612 36.788 66.239 1.00 15.61 367 LEU A N 1
ATOM 1711 C CA . LEU A 1 224 ? 21.289 37.593 67.403 1.00 14.59 367 LEU A CA 1
ATOM 1712 C C . LEU A 1 224 ? 22.556 37.832 68.224 1.00 14.04 367 LEU A C 1
ATOM 1713 O O . LEU A 1 224 ? 22.848 38.978 68.610 1.00 14.30 367 LEU A O 1
ATOM 1718 N N . VAL A 1 225 ? 23.332 36.789 68.462 1.00 14.91 368 VAL A N 1
ATOM 1719 C CA . VAL A 1 225 ? 24.588 36.915 69.209 1.00 15.33 368 VAL A CA 1
ATOM 1720 C C . VAL A 1 225 ? 25.548 37.824 68.412 1.00 14.79 368 VAL A C 1
ATOM 1721 O O . VAL A 1 225 ? 26.192 38.683 68.960 1.00 14.87 368 VAL A O 1
ATOM 1725 N N . ASN A 1 226 ? 25.655 37.608 67.108 1.00 14.72 369 ASN A N 1
ATOM 1726 C CA . ASN A 1 226 ? 26.499 38.465 66.288 1.00 14.43 369 ASN A CA 1
ATOM 1727 C C . ASN A 1 226 ? 26.089 39.922 66.355 1.00 13.99 369 ASN A C 1
ATOM 1728 O O . ASN A 1 226 ? 26.926 40.796 66.492 1.00 14.39 369 ASN A O 1
ATOM 1733 N N . GLU A 1 227 ? 24.784 40.194 66.238 1.00 14.45 370 GLU A N 1
ATOM 1734 C CA . GLU A 1 227 ? 24.317 41.576 66.228 1.00 14.98 370 GLU A CA 1
ATOM 1735 C C . GLU A 1 227 ? 24.489 42.215 67.599 1.00 14.09 370 GLU A C 1
ATOM 1736 O O . GLU A 1 227 ? 24.816 43.405 67.689 1.00 14.53 370 GLU A O 1
ATOM 1742 N N . ALA A 1 228 ? 24.337 41.440 68.661 1.00 14.38 371 ALA A N 1
ATOM 1743 C CA . ALA A 1 228 ? 24.613 41.952 70.019 1.00 13.77 371 ALA A CA 1
ATOM 1744 C C . ALA A 1 228 ? 26.122 42.321 70.175 1.00 13.79 371 ALA A C 1
ATOM 1745 O O . ALA A 1 228 ? 26.485 43.357 70.706 1.00 13.75 371 ALA A O 1
ATOM 1747 N N . ALA A 1 229 ? 26.980 41.434 69.675 1.00 13.68 372 ALA A N 1
ATOM 1748 C CA . ALA A 1 229 ? 28.415 41.694 69.672 1.00 13.47 372 ALA A CA 1
ATOM 1749 C C . ALA A 1 229 ? 28.761 42.912 68.834 1.00 13.79 372 ALA A C 1
ATOM 1750 O O . ALA A 1 229 ? 29.600 43.733 69.238 1.00 12.91 372 ALA A O 1
ATOM 1752 N N . LEU A 1 230 ? 28.088 43.067 67.683 1.00 12.97 373 LEU A N 1
ATOM 1753 C CA . LEU A 1 230 ? 28.291 44.257 66.857 1.00 13.47 373 LEU A CA 1
ATOM 1754 C C . LEU A 1 230 ? 27.863 45.530 67.572 1.00 13.05 373 LEU A C 1
ATOM 1755 O O . LEU A 1 230 ? 28.578 46.537 67.540 1.00 12.42 373 LEU A O 1
ATOM 1760 N N . PHE A 1 231 ? 26.708 45.510 68.249 1.00 12.38 374 PHE A N 1
ATOM 1761 C CA . PHE A 1 231 ? 26.295 46.664 69.036 1.00 13.50 374 PHE A CA 1
ATOM 1762 C C . PHE A 1 231 ? 27.307 46.967 70.165 1.00 12.90 374 PHE A C 1
ATOM 1763 O O . PHE A 1 231 ? 27.561 48.120 70.500 1.00 13.88 374 PHE A O 1
ATOM 1771 N N . ALA A 1 232 ? 27.859 45.930 70.779 1.00 13.72 375 ALA A N 1
ATOM 1772 C CA . ALA A 1 232 ? 28.876 46.154 71.803 1.00 13.36 375 ALA A CA 1
ATOM 1773 C C . ALA A 1 232 ? 30.092 46.826 71.190 1.00 13.55 375 ALA A C 1
ATOM 1774 O O . ALA A 1 232 ? 30.613 47.744 71.762 1.00 13.22 375 ALA A O 1
ATOM 1776 N N . ALA A 1 233 ? 30.515 46.396 70.020 1.00 12.63 376 ALA A N 1
ATOM 1777 C CA . ALA A 1 233 ? 31.650 46.994 69.344 1.00 13.33 376 ALA A CA 1
ATOM 1778 C C . ALA A 1 233 ? 31.364 48.449 68.993 1.00 13.76 376 ALA A C 1
ATOM 1779 O O . ALA A 1 233 ? 32.203 49.316 69.160 1.00 14.24 376 ALA A O 1
ATOM 1781 N N . ARG A 1 234 ? 30.140 48.704 68.512 1.00 14.39 377 ARG A N 1
ATOM 1782 C CA . ARG A 1 234 ? 29.676 50.040 68.090 1.00 15.86 377 ARG A CA 1
ATOM 1783 C C . ARG A 1 234 ? 29.673 51.000 69.259 1.00 15.71 377 ARG A C 1
ATOM 1784 O O . ARG A 1 234 ? 29.868 52.220 69.103 1.00 17.15 377 ARG A O 1
ATOM 1792 N N . GLY A 1 235 ? 29.428 50.471 70.459 1.00 14.18 378 GLY A N 1
ATOM 1793 C CA . GLY A 1 235 ? 29.403 51.239 71.670 1.00 13.72 378 GLY A CA 1
ATOM 1794 C C . GLY A 1 235 ? 30.716 51.253 72.436 1.00 13.76 378 GLY A C 1
ATOM 1795 O O . GLY A 1 235 ? 30.773 51.795 73.540 1.00 14.93 378 GLY A O 1
ATOM 1796 N N . ASN A 1 236 ? 31.720 50.602 71.842 1.00 14.60 379 ASN A N 1
ATOM 1797 C CA . ASN A 1 236 ? 33.073 50.462 72.389 1.00 13.22 379 ASN A CA 1
ATOM 1798 C C . ASN A 1 236 ? 33.129 49.763 73.753 1.00 13.11 379 ASN A C 1
ATOM 1799 O O . ASN A 1 236 ? 33.823 50.193 74.717 1.00 13.49 379 ASN A O 1
ATOM 1804 N N . LYS A 1 237 ? 32.357 48.694 73.848 1.00 12.94 380 LYS A N 1
ATOM 1805 C CA . LYS A 1 237 ? 32.227 47.958 75.097 1.00 13.82 380 LYS A CA 1
ATOM 1806 C C . LYS A 1 237 ? 33.076 46.684 75.030 1.00 14.36 380 LYS A C 1
ATOM 1807 O O . LYS A 1 237 ? 33.042 45.969 74.049 1.00 14.36 380 LYS A O 1
ATOM 1813 N N . ARG A 1 238 ? 33.751 46.403 76.131 1.00 16.24 381 ARG A N 1
ATOM 1814 C CA . ARG A 1 238 ? 34.583 45.218 76.176 1.00 18.64 381 ARG A CA 1
ATOM 1815 C C . ARG A 1 238 ? 33.774 43.940 76.222 1.00 17.97 381 ARG A C 1
ATOM 1816 O O . ARG A 1 238 ? 34.189 42.958 75.623 1.00 21.02 381 ARG A O 1
ATOM 1830 N N . VAL A 1 239 ? 32.608 43.935 76.898 1.00 16.98 382 VAL A N 1
ATOM 1831 C CA . VAL A 1 239 ? 31.781 42.715 76.964 1.00 17.59 382 VAL A CA 1
ATOM 1832 C C . VAL A 1 239 ? 30.429 42.989 76.363 1.00 16.74 382 VAL A C 1
ATOM 1833 O O . VAL A 1 239 ? 30.109 44.134 76.189 1.00 16.92 382 VAL A O 1
ATOM 1837 N N . VAL A 1 240 ? 29.671 41.935 76.093 1.00 16.12 383 VAL A N 1
ATOM 1838 C CA . VAL A 1 240 ? 28.321 42.033 75.558 1.00 15.97 383 VAL A CA 1
ATOM 1839 C C . VAL A 1 240 ? 27.352 41.895 76.750 1.00 16.27 383 VAL A C 1
ATOM 1840 O O . VAL A 1 240 ? 27.418 40.938 77.500 1.00 16.89 383 VAL A O 1
ATOM 1844 N N . SER A 1 241 ? 26.444 42.848 76.889 1.00 14.86 384 SER A N 1
ATOM 1845 C CA . SER A 1 241 ? 25.418 42.859 77.963 1.00 15.42 384 SER A CA 1
ATOM 1846 C C . SER A 1 241 ? 24.025 42.701 77.433 1.00 15.24 384 SER A C 1
ATOM 1847 O O . SER A 1 241 ? 23.796 42.704 76.238 1.00 15.33 384 SER A O 1
ATOM 1851 N N . MET A 1 242 ? 23.079 42.575 78.345 1.00 14.99 385 MET A N 1
ATOM 1852 C CA . MET A 1 242 ? 21.721 42.371 77.945 1.00 14.77 385 MET A CA 1
ATOM 1853 C C . MET A 1 242 ? 21.178 43.497 77.094 1.00 14.58 385 MET A C 1
ATOM 1854 O O . MET A 1 242 ? 20.388 43.229 76.204 1.00 14.98 385 MET A O 1
ATOM 1859 N N . VAL A 1 243 ? 21.587 44.738 77.343 1.00 15.18 386 VAL A N 1
ATOM 1860 C CA . VAL A 1 243 ? 21.073 45.813 76.507 1.00 15.18 386 VAL A CA 1
ATOM 1861 C C . VAL A 1 243 ? 21.497 45.684 75.045 1.00 14.89 386 VAL A C 1
ATOM 1862 O O . VAL A 1 243 ? 20.717 46.013 74.151 1.00 15.31 386 VAL A O 1
ATOM 1866 N N . GLU A 1 244 ? 22.680 45.139 74.778 1.00 14.73 387 GLU A N 1
ATOM 1867 C CA . GLU A 1 244 ? 23.061 44.882 73.385 1.00 14.47 387 GLU A CA 1
ATOM 1868 C C . GLU A 1 244 ? 22.196 43.777 72.766 1.00 14.98 387 GLU A C 1
ATOM 1869 O O . GLU A 1 244 ? 21.859 43.838 71.600 1.00 15.79 387 GLU A O 1
ATOM 1875 N N . PHE A 1 245 ? 21.835 42.779 73.557 1.00 15.94 388 PHE A N 1
ATOM 1876 C CA . PHE A 1 245 ? 20.842 41.801 73.117 1.00 16.65 388 PHE A CA 1
ATOM 1877 C C . PHE A 1 245 ? 19.484 42.410 72.829 1.00 17.34 388 PHE A C 1
ATOM 1878 O O . PHE A 1 245 ? 18.836 42.027 71.852 1.00 17.59 388 PHE A O 1
ATOM 1886 N N . GLU A 1 246 ? 19.039 43.370 73.645 1.00 16.94 389 GLU A N 1
ATOM 1887 C CA . GLU A 1 246 ? 17.759 44.022 73.416 1.00 18.00 389 GLU A CA 1
ATOM 1888 C C . GLU A 1 246 ? 17.806 44.786 72.109 1.00 17.97 389 GLU A C 1
ATOM 1889 O O . GLU A 1 246 ? 16.891 44.689 71.301 1.00 18.99 389 GLU A O 1
ATOM 1895 N N . LYS A 1 247 ? 18.882 45.517 71.870 1.00 17.78 390 LYS A N 1
ATOM 1896 C CA . LYS A 1 247 ? 19.022 46.269 70.637 1.00 18.91 390 LYS A CA 1
ATOM 1897 C C . LYS A 1 247 ? 19.068 45.335 69.439 1.00 19.47 390 LYS A C 1
ATOM 1898 O O . LYS A 1 247 ? 18.500 45.628 68.377 1.00 20.30 390 LYS A O 1
ATOM 1904 N N . ALA A 1 248 ? 19.750 44.218 69.596 1.00 18.60 391 ALA A N 1
ATOM 1905 C CA . ALA A 1 248 ? 19.911 43.237 68.523 1.00 20.33 391 ALA A CA 1
ATOM 1906 C C . ALA A 1 248 ? 18.584 42.582 68.197 1.00 21.97 391 ALA A C 1
ATOM 1907 O O . ALA A 1 248 ? 18.239 42.423 67.024 1.00 23.54 391 ALA A O 1
ATOM 1909 N N . LYS A 1 249 ? 17.832 42.227 69.232 1.00 22.13 392 LYS A N 1
ATOM 1910 C CA . LYS A 1 249 ? 16.551 41.534 69.031 1.00 23.87 392 LYS A CA 1
ATOM 1911 C C . LYS A 1 249 ? 15.613 42.455 68.266 1.00 25.64 392 LYS A C 1
ATOM 1912 O O . LYS A 1 249 ? 14.897 42.017 67.344 1.00 25.38 392 LYS A O 1
ATOM 1918 N N . ASP A 1 250 ? 15.667 43.736 68.579 1.00 27.38 393 ASP A N 1
ATOM 1919 C CA . ASP A 1 250 ? 14.792 44.726 67.975 1.00 29.97 393 ASP A CA 1
ATOM 1920 C C . ASP A 1 250 ? 15.178 44.981 66.529 1.00 31.38 393 ASP A C 1
ATOM 1921 O O . ASP A 1 250 ? 14.312 45.211 65.673 1.00 33.05 393 ASP A O 1
ATOM 1926 N N . LYS A 1 251 ? 16.476 45.022 66.258 1.00 31.77 394 LYS A N 1
ATOM 1927 C CA . LYS A 1 251 ? 16.943 45.307 64.903 1.00 32.78 394 LYS A CA 1
ATOM 1928 C C . LYS A 1 251 ? 16.452 44.197 64.013 1.00 33.57 394 LYS A C 1
ATOM 1929 O O . LYS A 1 251 ? 15.961 44.471 62.908 1.00 35.46 394 LYS A O 1
ATOM 1935 N N . ILE A 1 252 ? 16.539 42.971 64.523 1.00 33.72 395 ILE A N 1
ATOM 1936 C CA . ILE A 1 252 ? 16.190 41.759 63.812 1.00 34.47 395 ILE A CA 1
ATOM 1937 C C . ILE A 1 252 ? 14.668 41.734 63.569 1.00 35.84 395 ILE A C 1
ATOM 1938 O O . ILE A 1 252 ? 14.209 41.343 62.496 1.00 37.26 395 ILE A O 1
ATOM 1943 N N . MET A 1 253 ? 13.903 42.160 64.558 1.00 36.89 396 MET A N 1
ATOM 1944 C CA . MET A 1 253 ? 12.464 42.354 64.407 1.00 37.93 396 MET A CA 1
ATOM 1945 C C . MET A 1 253 ? 12.194 43.694 63.716 1.00 38.40 396 MET A C 1
ATOM 1946 O O . MET A 1 253 ? 11.545 44.572 64.279 1.00 40.36 396 MET A O 1
ATOM 1951 N N . MET A 1 254 ? 12.702 43.883 62.513 0.50 38.21 397 MET A N 1
ATOM 1952 C CA . MET A 1 254 ? 12.440 45.115 61.781 0.50 37.69 397 MET A CA 1
ATOM 1953 C C . MET A 1 254 ? 12.790 44.750 60.366 0.50 37.62 397 MET A C 1
ATOM 1954 O O . MET A 1 254 ? 12.449 45.446 59.409 0.50 37.73 397 MET A O 1
ATOM 1959 N N . GLY A 1 255 ? 13.497 43.629 60.276 0.50 37.48 398 GLY A N 1
ATOM 1960 C CA . GLY A 1 255 ? 13.547 42.833 59.073 0.50 37.33 398 GLY A CA 1
ATOM 1961 C C . GLY A 1 255 ? 12.352 41.902 59.108 0.50 37.32 398 GLY A C 1
ATOM 1962 O O . GLY A 1 255 ? 12.450 40.735 59.485 0.50 37.29 398 GLY A O 1
ATOM 1963 N N . LEU A 1 256 ? 11.210 42.450 58.717 0.50 37.52 399 LEU A N 1
ATOM 1964 C CA . LEU A 1 256 ? 9.957 41.712 58.639 0.50 37.58 399 LEU A CA 1
ATOM 1965 C C . LEU A 1 256 ? 8.842 42.694 58.322 0.50 37.69 399 LEU A C 1
ATOM 1966 O O . LEU A 1 256 ? 8.845 43.837 58.797 0.50 37.86 399 LEU A O 1
#

CATH classification: 3.40.50.300 (+1 more: 1.10.8.60)

Organism: Escherichia coli (strain K12) (NCBI:txid83333)